Protein AF-G4Z3T8-F1 (afdb_monomer_lite)

Sequence (205 aa):
VVLLSTTLQFAHAHTWIDCLDTDRSKLYDQSASYIFGGAAGNGFCGGYGAGYPGRGDAGIGTEFTHKLLRNEFEAGAPVCEAVGDNTYTDWRKRLTVTAGQPAYFAYLPNGHIVKDKKGVGTQHGVYWTGKPGTALTSTHEIKDENLVDGHTLNYDDGNCGETVDYNGNPSHRAGDGKPCIGTFVVPAGTAPGIYKMVWFWTFWL

Foldseek 3Di:
DDDPPPPPPQDFAQKDWQAKALDPCQCFVVLCLFQVVAPSNQLSHLADDQLQPGNVDPCNRRPVDGDDDPVCLVVWHFQDDCRDPVSQDDRHDHRDDDAQRKMKTWMACVCCVAADVLLWPWWKFKFFPLDAPDGDTTSVRVDQVGGQASDIDRPDPVADDAQAGPVRHGPNHPHDSRTDMDMDGRHPPRDDHHIDIGMDIDRDD

Radius of gyration: 17.63 Å; chains: 1; bounding box: 48×44×39 Å

Organism: Phytophthora sojae (strain P6497) (NCBI:txid1094619)

Structure (mmCIF, N/CA/C/O backbone):
data_AF-G4Z3T8-F1
#
_entry.id   AF-G4Z3T8-F1
#
loop_
_atom_site.group_PDB
_atom_site.id
_atom_site.type_symbol
_atom_site.label_atom_id
_atom_site.label_alt_id
_atom_site.label_comp_id
_atom_site.label_asym_id
_atom_site.label_entity_id
_atom_site.label_seq_id
_atom_site.pdbx_PDB_ins_code
_atom_site.Cartn_x
_atom_site.Cartn_y
_atom_site.Cartn_z
_atom_site.occupancy
_atom_site.B_iso_or_equiv
_atom_site.auth_seq_id
_atom_site.auth_comp_id
_atom_site.auth_asym_id
_atom_site.auth_atom_id
_atom_site.pdbx_PDB_model_num
ATOM 1 N N . VAL A 1 1 ? 30.232 30.895 22.182 1.00 39.12 1 VAL A N 1
ATOM 2 C CA . VAL A 1 1 ? 28.966 30.139 22.049 1.00 39.12 1 VAL A CA 1
ATOM 3 C C . VAL A 1 1 ? 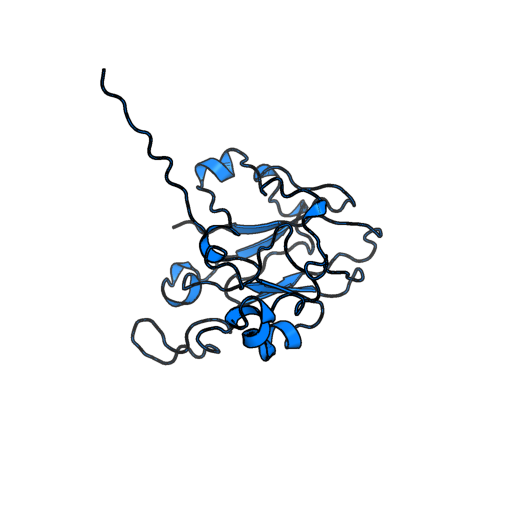29.039 29.376 20.740 1.00 39.12 1 VAL A C 1
ATOM 5 O O . VAL A 1 1 ? 29.013 30.005 19.693 1.00 39.12 1 VAL A O 1
ATOM 8 N N . VAL A 1 2 ? 29.268 28.063 20.791 1.00 36.50 2 VAL A N 1
ATOM 9 C CA . VAL A 1 2 ? 29.255 27.206 19.596 1.00 36.50 2 VAL A CA 1
ATOM 10 C C . VAL A 1 2 ? 27.813 26.745 19.418 1.00 36.50 2 VAL A C 1
ATOM 12 O O . VAL A 1 2 ? 27.313 25.986 20.243 1.00 36.50 2 VAL A O 1
ATOM 15 N N . LEU A 1 3 ? 27.123 27.253 18.396 1.00 38.31 3 LEU A N 1
ATOM 16 C CA . LEU A 1 3 ? 25.840 26.698 17.973 1.00 38.31 3 LEU A CA 1
ATOM 17 C C . LEU A 1 3 ? 26.123 25.378 17.250 1.00 38.31 3 LEU A C 1
ATOM 19 O O . LEU A 1 3 ? 26.579 25.382 16.108 1.00 38.31 3 LEU A O 1
ATOM 23 N N . LEU A 1 4 ? 25.860 24.249 17.913 1.00 40.47 4 LEU A N 1
ATOM 24 C CA . LEU A 1 4 ? 25.671 22.987 17.205 1.00 40.47 4 LEU A CA 1
ATOM 25 C C . LEU A 1 4 ? 24.396 23.125 16.364 1.00 40.47 4 LEU A C 1
ATOM 27 O O . LEU A 1 4 ? 23.292 23.108 16.903 1.00 40.47 4 LEU A O 1
ATOM 31 N N . SER A 1 5 ? 24.545 23.259 15.045 1.00 39.09 5 SER A N 1
ATOM 32 C CA . SER A 1 5 ? 23.461 22.912 14.126 1.00 39.09 5 SER A CA 1
ATOM 33 C C . SER A 1 5 ? 23.244 21.409 14.223 1.00 39.09 5 SER A C 1
ATOM 35 O O . SER A 1 5 ? 24.006 20.628 13.658 1.00 39.09 5 SER A O 1
ATOM 37 N N . THR A 1 6 ? 22.213 20.996 14.955 1.00 40.28 6 THR A N 1
ATOM 38 C CA . THR A 1 6 ? 21.595 19.687 14.763 1.00 40.28 6 THR A CA 1
ATOM 39 C C . THR A 1 6 ? 20.962 19.695 13.380 1.00 40.28 6 THR A C 1
ATOM 41 O O . THR A 1 6 ? 19.833 20.152 13.201 1.00 40.28 6 THR A O 1
ATOM 44 N N . THR A 1 7 ? 21.708 19.241 12.379 1.00 41.72 7 THR A N 1
ATOM 45 C CA . THR A 1 7 ? 21.117 18.805 11.121 1.00 41.72 7 THR A CA 1
ATOM 46 C C . THR A 1 7 ? 20.193 17.640 11.466 1.00 41.72 7 THR A C 1
ATOM 48 O O . THR A 1 7 ? 20.648 16.530 11.724 1.00 41.72 7 THR A O 1
ATOM 51 N N . LEU A 1 8 ? 18.886 17.912 11.554 1.00 42.62 8 LEU A N 1
ATOM 52 C CA . LEU A 1 8 ? 17.862 16.874 11.519 1.00 42.62 8 LEU A CA 1
ATOM 53 C C . LEU A 1 8 ? 18.109 16.102 10.224 1.00 42.62 8 LEU A C 1
ATOM 55 O O . LEU A 1 8 ? 17.869 16.613 9.130 1.00 42.62 8 LEU A O 1
ATOM 59 N N . GLN A 1 9 ? 18.701 14.916 10.337 1.00 41.75 9 GLN A N 1
ATOM 60 C CA . GLN A 1 9 ? 18.824 14.009 9.211 1.00 41.75 9 GLN A CA 1
ATOM 61 C C . GLN A 1 9 ? 17.412 13.543 8.880 1.00 41.75 9 GLN A C 1
ATOM 63 O O . GLN A 1 9 ? 16.890 12.629 9.511 1.00 41.75 9 GLN A O 1
ATOM 68 N N . PHE A 1 10 ? 16.780 14.202 7.912 1.00 44.72 10 PHE A N 1
ATOM 69 C CA . PHE A 1 10 ? 15.537 13.716 7.338 1.00 44.72 10 PHE A CA 1
ATOM 70 C C . PHE A 1 10 ? 15.832 12.372 6.674 1.00 44.72 10 PHE A C 1
ATOM 72 O O . PHE A 1 10 ? 16.569 12.272 5.690 1.00 44.72 10 PHE A O 1
ATOM 79 N N . ALA A 1 11 ? 15.320 11.311 7.282 1.00 48.62 11 ALA A N 1
ATOM 80 C CA . ALA A 1 11 ? 15.427 9.974 6.754 1.00 48.62 11 ALA A CA 1
ATOM 81 C C . ALA A 1 11 ? 14.381 9.829 5.638 1.00 48.62 11 ALA A C 1
ATOM 83 O O . ALA A 1 11 ? 13.198 9.653 5.908 1.00 48.62 11 ALA A O 1
ATOM 84 N N . HIS A 1 12 ? 14.805 9.919 4.377 1.00 52.06 12 HIS A N 1
ATOM 85 C CA . HIS A 1 12 ? 13.914 9.640 3.249 1.00 52.06 12 HIS A CA 1
ATOM 86 C C . HIS A 1 12 ? 13.763 8.128 3.056 1.00 52.06 12 HIS A C 1
ATOM 88 O O . HIS A 1 12 ? 14.755 7.403 2.899 1.00 52.06 12 HIS A O 1
ATOM 94 N N . ALA A 1 13 ? 12.521 7.646 3.082 1.00 59.34 13 ALA A N 1
ATOM 95 C CA . ALA A 1 13 ? 12.176 6.332 2.558 1.00 59.34 13 ALA A CA 1
ATOM 96 C C . ALA A 1 13 ? 11.832 6.456 1.071 1.00 59.34 13 ALA A C 1
ATOM 98 O O . ALA A 1 13 ? 11.345 7.492 0.635 1.00 59.34 13 ALA A O 1
ATOM 99 N N . HIS A 1 14 ? 12.102 5.393 0.312 1.00 59.88 14 HIS A N 1
ATOM 100 C CA . HIS A 1 14 ? 11.948 5.386 -1.143 1.00 59.88 14 HIS A CA 1
ATOM 101 C C . HIS A 1 14 ? 11.107 4.203 -1.641 1.00 59.88 14 HIS A C 1
ATOM 103 O O . HIS A 1 14 ? 11.287 3.741 -2.767 1.00 59.88 14 HIS A O 1
ATOM 109 N N . THR A 1 15 ? 10.183 3.712 -0.812 1.00 65.62 15 THR A N 1
ATOM 110 C CA . THR A 1 15 ? 9.212 2.696 -1.222 1.00 65.62 15 THR A CA 1
ATOM 111 C C . THR A 1 15 ? 7.844 2.961 -0.618 1.00 65.62 15 THR A C 1
ATOM 113 O O . THR A 1 15 ? 7.689 2.926 0.593 1.00 65.62 15 THR A O 1
ATOM 116 N N . TRP A 1 16 ? 6.837 3.116 -1.469 1.00 79.12 16 TRP A N 1
ATOM 117 C CA . TRP A 1 16 ? 5.453 3.369 -1.084 1.00 79.12 16 TRP A CA 1
ATOM 118 C C . TRP A 1 16 ? 4.496 2.450 -1.834 1.00 79.12 16 TRP A C 1
ATOM 120 O O . TRP A 1 16 ? 4.832 1.881 -2.874 1.00 79.12 16 TRP A O 1
ATOM 130 N N . ILE A 1 17 ? 3.269 2.364 -1.318 1.00 88.69 17 ILE A N 1
ATOM 131 C CA . ILE A 1 17 ? 2.138 1.794 -2.044 1.00 88.69 17 ILE A CA 1
ATOM 132 C C . ILE A 1 17 ? 1.684 2.797 -3.102 1.00 88.69 17 ILE A C 1
ATOM 134 O O . ILE A 1 17 ? 1.228 3.893 -2.778 1.00 88.69 17 ILE A O 1
ATOM 138 N N . ASP A 1 18 ? 1.778 2.405 -4.367 1.00 86.31 18 ASP A N 1
ATOM 139 C CA . ASP A 1 18 ? 1.283 3.199 -5.492 1.00 86.31 18 ASP A CA 1
ATOM 140 C C . ASP A 1 18 ? -0.209 3.000 -5.740 1.00 86.31 18 ASP A C 1
ATOM 142 O O . ASP A 1 18 ? -0.904 3.910 -6.186 1.00 86.31 18 ASP A O 1
ATOM 146 N N . CYS A 1 19 ? -0.698 1.786 -5.505 1.00 92.69 19 CYS A N 1
ATOM 147 C CA . CYS A 1 19 ? -1.989 1.365 -6.022 1.00 92.69 19 CYS A CA 1
ATOM 148 C C . CYS A 1 19 ? -2.559 0.245 -5.163 1.00 92.69 19 CYS A C 1
ATOM 150 O O . CYS A 1 19 ? -1.845 -0.718 -4.880 1.00 92.69 19 CYS A O 1
ATOM 152 N N . LEU A 1 20 ? -3.830 0.357 -4.775 1.00 96.75 20 LEU A N 1
ATOM 153 C CA . LEU A 1 20 ? -4.593 -0.729 -4.166 1.00 96.75 20 LEU A CA 1
ATOM 154 C C . LEU A 1 20 ? -5.745 -1.137 -5.085 1.00 96.75 20 LEU A C 1
ATOM 156 O O . LEU A 1 20 ? -6.406 -0.281 -5.678 1.00 96.75 20 LEU A O 1
ATOM 160 N N . ASP A 1 21 ? -6.014 -2.434 -5.185 1.00 97.50 21 ASP A N 1
ATOM 161 C CA . ASP A 1 21 ? -7.137 -2.957 -5.964 1.00 97.50 21 ASP A CA 1
ATOM 162 C C . ASP A 1 21 ? -7.564 -4.346 -5.468 1.00 97.50 21 ASP A C 1
ATOM 164 O O . ASP A 1 21 ? -6.860 -5.009 -4.711 1.00 97.50 21 ASP A O 1
ATOM 168 N N . THR A 1 22 ? -8.731 -4.796 -5.912 1.00 97.38 22 THR A N 1
ATOM 169 C CA . THR A 1 22 ? -9.188 -6.182 -5.740 1.00 97.38 22 THR A CA 1
ATOM 170 C C . THR A 1 22 ? -8.815 -7.073 -6.925 1.00 97.38 22 THR A C 1
ATOM 172 O O . THR A 1 22 ? -8.907 -8.294 -6.826 1.00 97.38 22 THR A O 1
ATOM 175 N N . ASP A 1 23 ? -8.357 -6.480 -8.031 1.00 97.19 23 ASP A N 1
ATOM 176 C CA . ASP A 1 23 ? -7.837 -7.191 -9.196 1.00 97.19 23 ASP A CA 1
ATOM 177 C C . ASP A 1 23 ? -6.299 -7.156 -9.225 1.00 97.19 23 ASP A C 1
ATOM 179 O O . ASP A 1 23 ? -5.671 -6.151 -9.573 1.00 97.19 23 ASP A O 1
ATOM 183 N N . ARG A 1 24 ? -5.682 -8.297 -8.894 1.00 96.00 24 ARG A N 1
ATOM 184 C CA . ARG A 1 24 ? -4.225 -8.477 -8.942 1.00 96.00 24 ARG A CA 1
ATOM 185 C C . ARG A 1 24 ? -3.653 -8.257 -10.345 1.00 96.00 24 ARG A C 1
ATOM 187 O O . ARG A 1 24 ? -2.574 -7.680 -10.475 1.00 96.00 24 ARG A O 1
ATOM 194 N N . SER A 1 25 ? -4.334 -8.750 -11.381 1.00 95.00 25 SER A N 1
ATOM 195 C CA . SER A 1 25 ? -3.845 -8.680 -12.765 1.00 95.00 25 SER A CA 1
ATOM 196 C C . SER A 1 25 ? -3.799 -7.235 -13.248 1.00 95.00 25 SER A C 1
ATOM 198 O O . SER A 1 25 ? -2.804 -6.794 -13.815 1.00 95.00 25 SER A O 1
ATOM 200 N N . LYS A 1 26 ? -4.811 -6.441 -12.890 1.00 95.38 26 LYS A N 1
ATOM 201 C CA . LYS A 1 26 ? -4.828 -5.003 -13.149 1.00 95.38 26 LYS A CA 1
ATOM 202 C C . LYS A 1 26 ? -3.635 -4.284 -12.516 1.00 95.38 26 LYS A C 1
ATOM 204 O O . LYS A 1 26 ? -3.006 -3.474 -13.189 1.00 95.38 26 LYS A O 1
ATOM 209 N N . LEU A 1 27 ? -3.297 -4.582 -11.258 1.00 94.50 27 LEU A N 1
ATOM 210 C CA . LEU A 1 27 ? -2.123 -3.976 -10.617 1.00 94.50 27 LEU A CA 1
ATOM 211 C C . LEU A 1 27 ? -0.819 -4.380 -11.311 1.00 94.50 27 LEU A C 1
ATOM 213 O O . LEU A 1 27 ? 0.031 -3.542 -11.596 1.00 94.50 27 LEU A O 1
ATOM 217 N N . TYR A 1 28 ? -0.652 -5.665 -11.599 1.00 93.25 28 TYR A N 1
ATOM 218 C CA . TYR A 1 28 ? 0.634 -6.188 -12.047 1.00 93.25 28 TYR A CA 1
ATOM 219 C C . TYR A 1 28 ? 0.879 -6.026 -13.559 1.00 93.25 28 TYR A C 1
ATOM 221 O O . TYR A 1 28 ? 1.940 -5.560 -13.997 1.00 93.25 28 TYR A O 1
ATOM 229 N N . ASP A 1 29 ? -0.101 -6.390 -14.381 1.00 93.44 29 ASP A N 1
ATOM 230 C CA . ASP A 1 29 ? 0.050 -6.431 -15.836 1.00 93.44 29 ASP A CA 1
ATOM 231 C C . ASP A 1 29 ? -0.020 -5.027 -16.439 1.00 93.44 29 ASP A C 1
ATOM 233 O O . ASP A 1 29 ? 0.725 -4.713 -17.368 1.00 93.44 29 ASP A O 1
ATOM 237 N N . GLN A 1 30 ? -0.836 -4.149 -15.847 1.00 94.50 30 GLN A N 1
ATOM 238 C CA . GLN A 1 30 ? -1.038 -2.768 -16.295 1.00 94.50 30 GLN A CA 1
ATOM 239 C C . GLN A 1 30 ? -0.269 -1.748 -15.440 1.00 94.50 30 GLN A C 1
ATOM 241 O O . GLN A 1 30 ? -0.596 -0.560 -15.434 1.00 94.50 30 GLN A O 1
ATOM 246 N N . SER A 1 31 ? 0.780 -2.198 -14.743 1.00 92.50 31 SER A N 1
ATOM 247 C CA . SER A 1 31 ? 1.565 -1.378 -13.816 1.00 92.50 31 SER A CA 1
ATOM 248 C C . SER A 1 31 ? 2.102 -0.084 -14.434 1.00 92.50 31 SER A C 1
ATOM 250 O O . SER A 1 31 ? 2.147 0.957 -13.781 1.00 92.50 31 SER A O 1
ATOM 252 N N . ALA A 1 32 ? 2.447 -0.114 -15.722 1.00 91.19 32 ALA A N 1
ATOM 253 C CA . ALA A 1 32 ? 2.964 1.051 -16.429 1.00 91.19 32 ALA A CA 1
ATOM 254 C C . ALA A 1 32 ? 1.975 2.228 -16.466 1.00 91.19 32 ALA A C 1
ATOM 256 O O . ALA A 1 32 ? 2.405 3.380 -16.395 1.00 91.19 32 ALA A O 1
ATOM 257 N N . SER A 1 33 ? 0.667 1.952 -16.513 1.00 92.00 33 SER A N 1
ATOM 258 C CA . SER A 1 33 ? -0.378 2.976 -16.616 1.00 92.00 33 SER A CA 1
ATOM 259 C C . SER A 1 33 ? -0.406 3.913 -15.412 1.00 92.00 33 SER A C 1
ATOM 261 O O . SER A 1 33 ? -0.614 5.111 -15.580 1.00 92.00 33 SER A O 1
ATOM 263 N N . TYR A 1 34 ? -0.174 3.392 -14.204 1.00 90.81 34 TYR A N 1
ATOM 264 C CA . TYR A 1 34 ? -0.222 4.197 -12.981 1.00 90.81 34 TYR A CA 1
ATOM 265 C C . TYR A 1 34 ? 1.159 4.529 -12.414 1.00 90.81 34 TYR A C 1
ATOM 267 O O . TYR A 1 34 ? 1.296 5.568 -11.780 1.00 90.81 34 TYR A O 1
ATOM 275 N N . ILE A 1 35 ? 2.190 3.713 -12.668 1.00 88.88 35 ILE A N 1
ATOM 276 C CA . ILE A 1 35 ? 3.559 3.990 -12.199 1.00 88.88 35 ILE A CA 1
ATOM 277 C C . ILE A 1 35 ? 4.242 5.044 -13.079 1.00 88.88 35 ILE A C 1
ATOM 279 O O . ILE A 1 35 ? 4.886 5.955 -12.559 1.00 88.88 35 ILE A O 1
ATOM 283 N N . PHE A 1 36 ? 4.096 4.930 -14.404 1.00 88.06 36 PHE A N 1
ATOM 284 C CA . PHE A 1 36 ? 4.801 5.770 -15.383 1.00 88.06 36 PHE A CA 1
ATOM 285 C C . PHE A 1 36 ? 3.879 6.722 -16.152 1.00 88.06 36 PHE A C 1
ATOM 287 O O . PHE A 1 36 ? 4.362 7.565 -16.902 1.00 88.06 36 PHE A O 1
ATOM 294 N N . GLY A 1 37 ? 2.561 6.635 -15.951 1.00 89.19 37 GLY A N 1
ATOM 295 C CA . GLY A 1 37 ? 1.583 7.519 -16.593 1.00 89.19 37 GLY A CA 1
ATOM 296 C C . GLY A 1 37 ? 1.557 8.954 -16.051 1.00 89.19 37 GLY A C 1
ATOM 297 O O . GLY A 1 37 ? 0.790 9.780 -16.548 1.00 89.19 37 GLY A O 1
ATOM 298 N N . GLY A 1 38 ? 2.355 9.273 -15.026 1.00 89.94 38 GLY A N 1
ATOM 299 C CA . GLY A 1 38 ? 2.338 10.582 -14.375 1.00 89.94 38 GLY A CA 1
ATOM 300 C C . GLY A 1 38 ? 0.944 10.923 -13.839 1.00 89.94 38 GLY A C 1
ATOM 301 O O . GLY A 1 38 ? 0.253 10.071 -13.281 1.00 89.94 38 GLY A O 1
ATOM 302 N N . ALA A 1 39 ? 0.489 12.158 -14.060 1.00 91.44 39 ALA A N 1
ATOM 303 C CA . ALA A 1 39 ? -0.853 12.587 -13.659 1.00 91.44 39 ALA A CA 1
ATOM 304 C C . ALA A 1 39 ? -1.985 11.840 -14.391 1.00 91.44 39 ALA A C 1
ATOM 306 O O . ALA A 1 39 ? -3.085 11.739 -13.854 1.00 91.44 39 ALA A O 1
ATOM 307 N N . ALA A 1 40 ? -1.737 11.289 -15.587 1.00 92.50 40 ALA A N 1
ATOM 308 C CA . ALA A 1 40 ? -2.745 10.524 -16.325 1.00 92.50 40 ALA A CA 1
ATOM 309 C C . ALA A 1 40 ? -3.049 9.161 -15.676 1.00 92.50 40 ALA A C 1
ATOM 311 O O . ALA A 1 40 ? -4.090 8.572 -15.954 1.00 92.50 40 ALA A O 1
ATOM 312 N N . GLY A 1 41 ? -2.171 8.677 -14.790 1.00 91.69 41 GLY A N 1
ATOM 313 C CA . GLY A 1 41 ? -2.402 7.472 -13.991 1.00 91.69 41 GLY A CA 1
ATOM 314 C C . GLY A 1 41 ? -3.363 7.678 -12.813 1.00 91.69 41 GLY A C 1
ATOM 315 O O . GLY A 1 41 ? -3.814 6.707 -12.205 1.00 91.69 41 GLY A O 1
ATOM 316 N N . ASN A 1 42 ? -3.698 8.927 -12.477 1.00 91.62 42 ASN A N 1
ATOM 317 C CA . ASN A 1 42 ? -4.58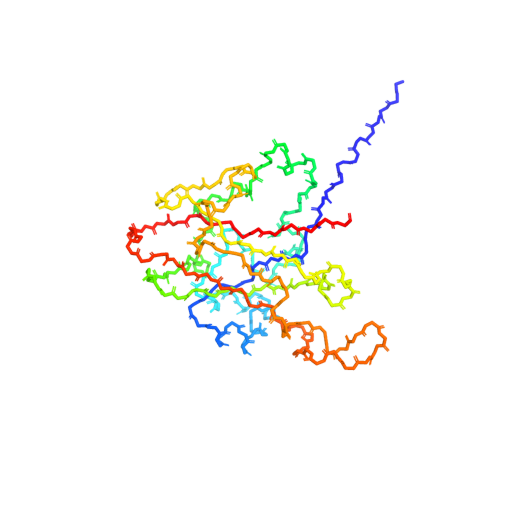4 9.237 -11.360 1.00 91.62 42 ASN A CA 1
ATOM 318 C C . ASN A 1 42 ? -5.991 8.670 -11.599 1.00 91.62 42 ASN A C 1
ATOM 320 O O . ASN A 1 42 ? -6.609 8.890 -12.638 1.00 91.62 42 ASN A O 1
ATOM 324 N N . GLY A 1 43 ? -6.522 7.956 -10.608 1.00 91.88 43 GLY A N 1
ATOM 325 C CA . GLY A 1 43 ? -7.834 7.308 -10.696 1.00 91.88 43 GLY A CA 1
ATOM 326 C C . GLY A 1 43 ? -7.814 5.914 -11.327 1.00 91.88 43 GLY A C 1
ATOM 327 O O . GLY A 1 43 ? -8.857 5.267 -11.362 1.00 91.88 43 GLY A O 1
ATOM 328 N N . PHE A 1 44 ? -6.649 5.412 -11.753 1.00 94.88 44 PHE A N 1
ATOM 329 C CA . PHE A 1 44 ? -6.509 4.051 -12.274 1.00 94.88 44 PHE A CA 1
ATOM 330 C C . PHE A 1 44 ? -6.853 2.973 -11.228 1.00 94.88 44 PHE A C 1
ATOM 332 O O . PHE A 1 44 ? -7.574 2.021 -11.524 1.00 94.88 44 PHE A O 1
ATOM 339 N N . CYS A 1 45 ? -6.356 3.121 -10.001 1.00 95.38 45 CYS A N 1
ATOM 340 C CA . CYS A 1 45 ? -6.486 2.153 -8.909 1.00 95.38 45 CYS A CA 1
ATOM 341 C C . CYS A 1 45 ? -7.875 2.150 -8.262 1.00 95.38 45 CYS A C 1
ATOM 343 O O . CYS A 1 45 ? -8.530 3.192 -8.172 1.00 95.38 45 CYS A O 1
ATOM 345 N N . GLY A 1 46 ? -8.289 0.993 -7.738 1.00 95.50 46 GLY A N 1
ATOM 346 C CA . GLY A 1 46 ? -9.486 0.860 -6.903 1.00 95.50 46 GLY A CA 1
ATOM 347 C C . GLY A 1 46 ? -9.397 1.614 -5.570 1.00 95.50 46 GLY A C 1
ATOM 348 O O . GLY A 1 46 ? -10.425 2.002 -5.015 1.00 95.50 46 GLY A O 1
ATOM 349 N N . GLY A 1 47 ? -8.186 1.871 -5.073 1.00 95.06 47 GLY A N 1
ATOM 350 C CA . GLY A 1 47 ? -7.944 2.724 -3.917 1.00 95.06 47 GLY A CA 1
ATOM 351 C C . GLY A 1 47 ? -6.500 3.200 -3.790 1.00 95.06 47 GLY A C 1
ATOM 352 O O . GLY A 1 47 ? -5.604 2.726 -4.490 1.00 95.06 47 GLY A O 1
ATOM 353 N N . TYR A 1 48 ? -6.293 4.144 -2.874 1.00 93.00 48 TYR A N 1
ATOM 354 C CA . TYR A 1 48 ? -5.006 4.791 -2.614 1.00 93.00 48 TYR A CA 1
ATOM 355 C C . TYR A 1 48 ? -4.761 4.959 -1.116 1.00 93.00 48 TYR A C 1
ATOM 357 O O . TYR A 1 48 ? -5.709 5.003 -0.328 1.00 93.00 48 TYR A O 1
ATOM 365 N N . GLY A 1 49 ? -3.491 5.105 -0.734 1.00 90.44 49 GLY A N 1
ATOM 366 C CA . GLY A 1 49 ? -3.129 5.541 0.611 1.00 90.44 49 GLY A CA 1
ATOM 367 C C . GLY A 1 49 ? -3.675 6.939 0.917 1.00 90.44 49 GLY A C 1
ATOM 368 O O . GLY A 1 49 ? -3.843 7.776 0.022 1.00 90.44 49 GLY A O 1
ATOM 369 N N . ALA A 1 50 ? -3.952 7.207 2.192 1.00 87.69 50 ALA A N 1
ATOM 370 C CA . ALA A 1 50 ? -4.377 8.532 2.624 1.00 87.69 50 ALA A CA 1
ATOM 371 C C . ALA A 1 50 ? -3.291 9.563 2.277 1.00 87.69 50 ALA A C 1
ATOM 373 O O . ALA A 1 50 ? -2.117 9.343 2.545 1.00 87.69 50 ALA A O 1
ATOM 374 N N . GLY A 1 51 ? -3.678 10.668 1.640 1.00 86.12 51 GLY A N 1
ATOM 375 C CA . GLY A 1 51 ? -2.739 11.711 1.211 1.00 86.12 51 GLY A CA 1
ATOM 376 C C . GLY A 1 51 ? -1.964 11.432 -0.085 1.00 86.12 51 GLY A C 1
ATOM 377 O O . GLY A 1 51 ? -1.253 12.327 -0.523 1.00 86.12 51 GLY A O 1
ATOM 378 N N . TYR A 1 52 ? -2.131 10.270 -0.736 1.00 88.88 52 TYR A N 1
ATOM 379 C CA . TYR A 1 52 ? -1.313 9.840 -1.888 1.00 88.88 52 TYR A CA 1
ATOM 380 C C . TYR A 1 52 ? -1.209 10.875 -3.023 1.00 88.88 52 TYR A C 1
ATOM 382 O O . TYR A 1 52 ? -2.164 11.015 -3.793 1.00 88.88 52 TYR A O 1
ATOM 390 N N . PRO A 1 53 ? -0.074 11.574 -3.202 1.00 86.56 53 PRO A N 1
ATOM 391 C CA . PRO A 1 53 ? 0.010 12.733 -4.096 1.00 86.56 53 PRO A CA 1
ATOM 392 C C . PRO A 1 53 ? -0.221 12.376 -5.574 1.00 86.56 53 PRO A C 1
ATOM 394 O O . PRO A 1 53 ? -0.701 13.211 -6.339 1.00 86.56 53 PRO A O 1
ATOM 397 N N . GLY A 1 54 ? -0.013 11.110 -5.949 1.00 88.12 54 GLY A N 1
ATOM 398 C CA . GLY A 1 54 ? -0.086 10.643 -7.331 1.00 88.12 54 GLY A CA 1
ATOM 399 C C . GLY A 1 54 ? 1.268 10.736 -8.023 1.00 88.12 54 GLY A C 1
ATOM 400 O O . GLY A 1 54 ? 2.098 11.575 -7.690 1.00 88.12 54 GLY A O 1
ATOM 401 N N . ARG A 1 55 ? 1.498 9.889 -9.030 1.00 86.50 55 ARG A N 1
ATOM 402 C CA . ARG A 1 55 ? 2.757 9.864 -9.803 1.00 86.50 55 ARG A CA 1
ATOM 403 C C . ARG A 1 55 ? 2.965 11.084 -10.705 1.00 86.50 55 ARG A C 1
ATOM 405 O O . ARG A 1 55 ? 3.995 11.188 -11.361 1.00 86.50 55 ARG A O 1
ATOM 412 N N . GLY A 1 56 ? 2.003 12.008 -10.747 1.00 85.75 56 GLY A N 1
ATOM 413 C CA . GLY A 1 56 ? 2.206 13.347 -11.302 1.00 85.75 56 GLY A CA 1
ATOM 414 C C . GLY A 1 56 ? 3.090 14.245 -10.428 1.00 85.75 56 GLY A C 1
ATOM 415 O O . GLY A 1 56 ? 3.583 15.253 -10.924 1.00 85.75 56 GLY A O 1
ATOM 416 N N . ASP A 1 57 ? 3.296 13.882 -9.161 1.00 86.81 57 ASP A N 1
ATOM 417 C CA . ASP A 1 57 ? 4.187 14.581 -8.243 1.00 86.81 57 ASP A CA 1
ATOM 418 C C . ASP A 1 57 ? 5.623 14.046 -8.369 1.00 86.81 57 ASP A C 1
ATOM 420 O O . ASP A 1 57 ? 5.866 12.845 -8.247 1.00 86.81 57 ASP A O 1
ATOM 424 N N . ALA A 1 58 ? 6.586 14.937 -8.619 1.00 81.19 58 ALA A N 1
ATOM 425 C CA . ALA A 1 58 ? 7.995 14.573 -8.759 1.00 81.19 58 ALA A CA 1
ATOM 426 C C . ALA A 1 58 ? 8.656 14.190 -7.420 1.00 81.19 58 ALA A C 1
ATOM 428 O O . ALA A 1 58 ? 9.635 13.441 -7.417 1.00 81.19 58 ALA A O 1
ATOM 429 N N . GLY A 1 59 ? 8.124 14.687 -6.300 1.00 78.25 59 GLY A N 1
ATOM 430 C CA . GLY A 1 59 ? 8.588 14.435 -4.935 1.00 78.25 59 GLY A CA 1
ATOM 431 C C . GLY A 1 59 ? 7.953 13.208 -4.283 1.00 78.25 59 GLY A C 1
ATOM 432 O O . GLY A 1 59 ? 8.382 12.810 -3.199 1.00 78.25 59 GLY A O 1
ATOM 433 N N . ILE A 1 60 ? 6.995 12.545 -4.949 1.00 79.50 60 ILE A N 1
ATOM 434 C CA . ILE A 1 60 ? 6.278 11.375 -4.409 1.00 79.50 60 ILE A CA 1
ATOM 435 C C . ILE A 1 60 ? 7.213 10.342 -3.778 1.00 79.50 60 ILE A C 1
ATOM 437 O O . ILE A 1 60 ? 6.897 9.776 -2.731 1.00 79.50 60 ILE A O 1
ATOM 441 N N . GLY A 1 61 ? 8.380 10.126 -4.392 1.00 71.00 61 GLY A N 1
ATOM 442 C CA . GLY A 1 61 ? 9.296 9.093 -3.948 1.00 71.00 61 GLY A CA 1
ATOM 443 C C . GLY A 1 61 ? 10.092 9.389 -2.695 1.00 71.00 61 GLY A C 1
ATOM 444 O O . GLY A 1 61 ? 10.698 8.481 -2.140 1.00 71.00 61 GLY A O 1
ATOM 445 N N . THR A 1 62 ? 10.073 10.635 -2.252 1.00 70.62 62 THR A N 1
ATOM 446 C CA . THR A 1 62 ? 10.713 11.092 -1.022 1.00 70.62 62 THR A CA 1
ATOM 447 C C . THR A 1 62 ? 9.695 11.508 0.034 1.00 70.62 62 THR A C 1
ATOM 449 O O . THR A 1 62 ? 10.030 11.523 1.216 1.00 70.62 62 THR A O 1
ATOM 452 N N . GLU A 1 63 ? 8.474 11.846 -0.381 1.00 73.81 63 GLU A N 1
ATOM 453 C CA . GLU A 1 63 ? 7.467 12.500 0.461 1.00 73.81 63 GLU A CA 1
ATOM 454 C C . GLU A 1 63 ? 6.373 11.549 0.952 1.00 73.81 63 GLU A C 1
ATOM 456 O O . GLU A 1 63 ? 5.783 11.792 1.999 1.00 73.81 63 GLU A O 1
ATOM 461 N N . PHE A 1 64 ? 6.104 10.449 0.238 1.00 79.81 64 PHE A N 1
ATOM 462 C CA . PHE A 1 64 ? 4.975 9.565 0.554 1.00 79.81 64 PHE A CA 1
ATOM 463 C C . PHE A 1 64 ? 5.364 8.291 1.324 1.00 79.81 64 PHE A C 1
ATOM 465 O O . PHE A 1 64 ? 4.637 7.297 1.357 1.00 79.81 64 PHE A O 1
ATOM 472 N N . THR A 1 65 ? 6.544 8.277 1.940 1.00 77.12 65 THR A N 1
ATOM 473 C CA . THR A 1 65 ? 6.966 7.201 2.843 1.00 77.12 65 THR A CA 1
ATOM 474 C C . THR A 1 65 ? 7.819 7.758 3.962 1.00 77.12 65 THR A C 1
ATOM 476 O O . THR A 1 65 ? 8.734 8.543 3.726 1.00 77.12 65 THR A O 1
ATOM 479 N N . HIS A 1 66 ? 7.578 7.276 5.178 1.00 79.75 66 HIS A N 1
ATOM 480 C CA . HIS A 1 66 ? 8.348 7.664 6.351 1.00 79.75 66 HIS A CA 1
ATOM 481 C C . HIS A 1 66 ? 9.334 6.562 6.723 1.00 79.75 66 HIS A C 1
ATOM 483 O O . HIS A 1 66 ? 8.955 5.408 6.926 1.00 79.75 66 HIS A O 1
ATOM 489 N N . LYS A 1 67 ? 10.615 6.922 6.819 1.00 83.94 67 LYS A N 1
ATOM 490 C CA . LYS A 1 67 ? 11.640 6.055 7.395 1.00 83.94 67 LYS A CA 1
ATOM 491 C C . LYS A 1 67 ? 11.737 6.340 8.887 1.00 83.94 67 LYS A C 1
ATOM 493 O O . LYS A 1 67 ? 11.855 7.495 9.278 1.00 83.94 67 LYS A O 1
ATOM 498 N N . LEU A 1 68 ? 11.763 5.281 9.687 1.00 86.06 68 LEU A N 1
ATOM 499 C CA . LEU A 1 68 ? 12.013 5.352 11.123 1.00 86.06 68 LEU A CA 1
ATOM 500 C C . LEU A 1 68 ? 13.353 4.693 11.438 1.00 86.06 68 LEU A C 1
ATOM 502 O O . LEU A 1 68 ? 13.679 3.622 10.913 1.00 86.06 68 LEU A O 1
ATOM 506 N N . LEU A 1 69 ? 14.139 5.331 12.296 1.00 88.06 69 LEU A N 1
ATOM 507 C CA . LEU A 1 69 ? 15.317 4.725 12.896 1.00 88.06 69 LEU A CA 1
ATOM 508 C C . LEU A 1 69 ? 14.898 3.738 13.990 1.00 88.06 69 LEU A C 1
ATOM 510 O O . LEU A 1 69 ? 13.819 3.829 14.576 1.00 88.06 69 LEU A O 1
ATOM 514 N N . ARG A 1 70 ? 15.782 2.786 14.300 1.00 89.06 70 ARG A N 1
ATOM 515 C CA . ARG A 1 70 ? 15.501 1.731 15.283 1.00 89.06 70 ARG A CA 1
ATOM 516 C C . ARG A 1 70 ? 15.104 2.283 16.650 1.00 89.06 70 ARG A C 1
ATOM 518 O O . ARG A 1 70 ? 14.126 1.832 17.232 1.00 89.06 70 ARG A O 1
ATOM 525 N N . ASN A 1 71 ? 15.842 3.273 17.138 1.00 92.44 71 ASN A N 1
ATOM 526 C CA . ASN A 1 71 ? 15.570 3.921 18.416 1.00 92.44 71 ASN A CA 1
ATOM 527 C C . ASN A 1 71 ? 14.223 4.663 18.423 1.00 92.44 71 ASN A C 1
ATOM 529 O O . ASN A 1 71 ? 13.576 4.717 19.461 1.00 92.44 71 ASN A O 1
ATOM 533 N N . GLU A 1 72 ? 13.787 5.216 17.289 1.00 92.81 72 GLU A N 1
ATOM 534 C CA . GLU A 1 72 ? 12.483 5.884 17.162 1.00 92.81 72 GLU A CA 1
ATOM 535 C C . GLU A 1 72 ? 11.344 4.862 17.180 1.00 92.81 72 GLU A C 1
ATOM 537 O O . GLU A 1 72 ? 10.351 5.043 17.886 1.00 92.81 72 GLU A O 1
ATOM 542 N N . PHE A 1 73 ? 11.519 3.751 16.457 1.00 92.31 73 PHE A N 1
ATOM 543 C CA . PHE A 1 73 ? 10.579 2.635 16.482 1.00 92.31 73 PHE A CA 1
ATOM 544 C C . PHE A 1 73 ? 10.421 2.073 17.901 1.00 92.31 73 PHE A C 1
ATOM 546 O O . PHE A 1 73 ? 9.298 1.944 18.390 1.00 92.31 73 PHE A O 1
ATOM 553 N N . GLU A 1 74 ? 11.534 1.796 18.586 1.00 93.50 74 GLU A N 1
ATOM 554 C CA . GLU A 1 74 ? 11.540 1.288 19.964 1.00 93.50 74 GLU A CA 1
ATOM 555 C C . GLU A 1 74 ? 10.948 2.308 20.960 1.00 93.50 74 GLU A C 1
ATOM 557 O O . GLU A 1 74 ? 10.291 1.918 21.928 1.00 93.50 74 GLU A O 1
ATOM 562 N N . ALA A 1 75 ? 11.097 3.612 20.701 1.00 96.12 75 ALA A N 1
ATOM 563 C CA . ALA A 1 75 ? 10.532 4.682 21.526 1.00 96.12 75 ALA A CA 1
ATOM 564 C C . ALA A 1 75 ? 9.022 4.920 21.326 1.00 96.12 75 ALA A C 1
ATOM 566 O O . ALA A 1 75 ? 8.430 5.664 22.107 1.00 96.12 75 ALA A O 1
ATOM 567 N N . GLY A 1 76 ? 8.387 4.291 20.332 1.00 95.25 76 GLY A N 1
ATOM 568 C CA . GLY A 1 76 ? 6.945 4.431 20.106 1.00 95.25 76 GLY A CA 1
ATOM 569 C C . GLY A 1 76 ? 6.569 5.581 19.173 1.00 95.25 76 GLY A C 1
ATOM 570 O O . GLY A 1 76 ? 5.550 6.235 19.406 1.00 95.25 76 GLY A O 1
ATOM 571 N N . ALA A 1 77 ? 7.378 5.850 18.144 1.00 94.31 77 ALA A N 1
ATOM 572 C CA . ALA A 1 77 ? 7.115 6.890 17.150 1.00 94.31 77 ALA A CA 1
ATOM 573 C C . ALA A 1 77 ? 5.703 6.800 16.523 1.00 94.31 77 ALA A C 1
ATOM 575 O O . ALA A 1 77 ? 5.130 5.710 16.432 1.00 94.31 77 ALA A O 1
ATOM 576 N N . PRO A 1 78 ? 5.134 7.925 16.049 1.00 92.50 78 PRO A N 1
ATOM 577 C CA . PRO A 1 78 ? 3.896 7.907 15.278 1.00 92.50 78 PRO A CA 1
ATOM 578 C C . PRO A 1 78 ? 3.994 7.026 14.025 1.00 92.50 78 PRO A C 1
ATOM 580 O O . PRO A 1 78 ? 4.979 7.099 13.293 1.00 92.50 78 PRO A O 1
ATOM 583 N N . VAL A 1 79 ? 2.967 6.212 13.753 1.00 89.31 79 VAL A N 1
ATOM 584 C CA . VAL A 1 79 ? 2.963 5.288 12.592 1.00 89.31 79 VAL A CA 1
ATOM 585 C C . VAL A 1 79 ? 2.615 5.957 11.264 1.00 89.31 79 VAL A C 1
ATOM 587 O O . VAL A 1 79 ? 2.975 5.448 10.206 1.00 89.31 79 VAL A O 1
ATOM 590 N N . CYS A 1 80 ? 1.889 7.072 11.297 1.00 81.62 80 CYS A N 1
ATOM 591 C CA . CYS A 1 80 ? 1.453 7.807 10.114 1.00 81.62 80 CYS A CA 1
ATOM 592 C C . CYS A 1 80 ? 1.458 9.304 10.406 1.00 81.62 80 CYS A C 1
ATOM 594 O O . CYS A 1 80 ? 1.150 9.727 11.523 1.00 81.62 80 CYS A O 1
ATOM 596 N N . GLU A 1 81 ? 1.723 10.109 9.381 1.00 78.38 81 GLU A N 1
ATOM 597 C CA . GLU A 1 81 ? 1.404 11.529 9.437 1.00 78.38 81 GLU A CA 1
ATOM 598 C C . GLU A 1 81 ? -0.109 11.747 9.546 1.00 78.38 81 GLU A C 1
ATOM 600 O O . GLU A 1 81 ? -0.926 10.956 9.063 1.00 78.38 81 GLU A O 1
ATOM 605 N N . ALA A 1 82 ? -0.495 12.850 10.187 1.00 76.38 82 ALA A N 1
ATOM 606 C CA . ALA A 1 82 ? -1.889 13.248 10.318 1.00 76.38 82 ALA A CA 1
ATOM 607 C C . ALA A 1 82 ? -2.417 13.807 8.986 1.00 76.38 82 ALA A C 1
ATOM 609 O O . ALA A 1 82 ? -2.591 15.011 8.806 1.00 76.38 82 ALA A O 1
ATOM 610 N N . VAL A 1 83 ? -2.692 12.910 8.045 1.00 73.69 83 VAL A N 1
ATOM 611 C CA . VAL A 1 83 ? -3.329 13.219 6.766 1.00 73.69 83 VAL A CA 1
ATOM 612 C C . VAL A 1 83 ? -4.849 13.163 6.969 1.00 73.69 83 VAL A C 1
ATOM 614 O O . VAL A 1 83 ? -5.442 12.096 7.099 1.00 73.69 83 VAL A O 1
ATOM 617 N N . GLY A 1 84 ? -5.492 14.328 7.107 1.00 65.12 84 GLY A N 1
ATOM 618 C CA . GLY A 1 84 ? -6.914 14.431 7.473 1.00 65.12 84 GLY A CA 1
ATOM 619 C C . GLY A 1 84 ? -7.879 13.660 6.553 1.00 65.12 84 GLY A C 1
ATOM 620 O O . GLY A 1 84 ? -7.549 13.278 5.430 1.00 65.12 84 GLY A O 1
ATOM 621 N N . ASP A 1 85 ? -9.125 13.465 6.996 1.00 64.06 85 ASP A N 1
ATOM 622 C CA . ASP A 1 85 ? -10.115 12.648 6.267 1.00 64.06 85 ASP A CA 1
ATOM 623 C C . ASP A 1 85 ? -10.491 13.201 4.874 1.00 64.06 85 ASP A C 1
ATOM 625 O O . ASP A 1 85 ? -10.951 12.444 4.017 1.00 64.06 85 ASP A O 1
ATOM 629 N N . ASN A 1 86 ? -10.226 14.491 4.625 1.00 60.62 86 ASN A N 1
ATOM 630 C CA . ASN A 1 86 ? -10.425 15.184 3.342 1.00 60.62 86 ASN A CA 1
ATOM 631 C C . ASN A 1 86 ? -9.348 14.865 2.295 1.00 60.62 86 ASN A C 1
ATOM 633 O O . ASN A 1 86 ? -9.330 15.450 1.215 1.00 60.62 86 ASN A O 1
ATOM 637 N N . THR A 1 87 ? -8.417 13.966 2.608 1.00 77.00 87 THR A N 1
ATOM 638 C CA . THR A 1 87 ? -7.357 13.584 1.672 1.00 77.00 87 THR A CA 1
ATOM 639 C C . THR A 1 87 ? -7.866 12.749 0.506 1.00 77.00 87 THR A C 1
ATOM 641 O O . THR A 1 87 ? -7.178 12.680 -0.508 1.00 77.00 87 THR A O 1
ATOM 644 N N . TYR A 1 88 ? -9.048 12.141 0.619 1.00 84.56 88 TYR A N 1
ATOM 645 C CA . TYR A 1 88 ? -9.695 11.409 -0.466 1.00 84.56 88 TYR A CA 1
ATOM 646 C C . TYR A 1 88 ? -10.543 12.367 -1.310 1.00 84.56 88 TYR A C 1
ATOM 648 O O . TYR A 1 88 ? -11.537 12.912 -0.833 1.00 84.56 88 TYR A O 1
ATOM 656 N N . THR A 1 89 ? -10.123 12.580 -2.555 1.00 77.88 89 THR A N 1
ATOM 657 C CA . THR A 1 89 ? -10.718 13.511 -3.527 1.00 77.88 89 THR A CA 1
ATOM 658 C C . THR A 1 89 ? -11.242 12.751 -4.751 1.00 77.88 89 THR A C 1
ATOM 660 O O . THR A 1 89 ? -11.181 11.523 -4.788 1.00 77.88 89 THR A O 1
ATOM 663 N N . ASP A 1 90 ? -11.743 13.466 -5.764 1.00 84.56 90 ASP A N 1
ATOM 664 C CA . ASP A 1 90 ? -12.368 12.953 -6.997 1.00 84.56 90 ASP A CA 1
ATOM 665 C C . ASP A 1 90 ? -11.812 11.611 -7.506 1.00 84.56 90 ASP A C 1
ATOM 667 O O . ASP A 1 90 ? -12.548 10.631 -7.669 1.00 84.56 90 ASP A O 1
ATOM 671 N N . TRP A 1 91 ? -10.499 11.552 -7.740 1.00 90.56 91 TRP A N 1
ATOM 672 C CA . TRP A 1 91 ? -9.823 10.355 -8.237 1.00 90.56 91 TRP A CA 1
ATOM 673 C C . TRP A 1 91 ? -9.207 9.509 -7.117 1.00 90.56 91 TRP A C 1
ATOM 675 O O . TRP A 1 91 ? -9.060 8.295 -7.279 1.00 90.56 91 TRP A O 1
ATOM 685 N N . ARG A 1 92 ? -8.860 10.125 -5.978 1.00 91.38 92 ARG A N 1
ATOM 686 C CA . ARG A 1 92 ? -8.219 9.452 -4.847 1.00 91.38 92 ARG A CA 1
ATOM 687 C C . ARG A 1 92 ? -9.278 8.865 -3.927 1.00 91.38 92 ARG A C 1
ATOM 689 O O . ARG A 1 92 ? -9.774 9.519 -3.015 1.00 91.38 92 ARG A O 1
ATOM 696 N N . LYS A 1 93 ? -9.603 7.599 -4.154 1.00 92.00 93 LYS A N 1
ATOM 697 C CA . LYS A 1 93 ? -10.653 6.882 -3.423 1.00 92.00 93 LYS A CA 1
ATOM 698 C C . LYS A 1 93 ? -10.073 5.927 -2.385 1.00 92.00 93 LYS A C 1
ATOM 700 O O . LYS A 1 93 ? -8.930 5.485 -2.487 1.00 92.00 93 LYS A O 1
ATOM 705 N N . ARG A 1 94 ? -10.894 5.588 -1.391 1.00 92.88 94 ARG A N 1
ATOM 706 C CA . ARG A 1 94 ? -10.637 4.453 -0.500 1.00 92.88 94 ARG A CA 1
ATOM 707 C C . ARG A 1 94 ? -10.925 3.165 -1.259 1.00 92.88 94 ARG A C 1
ATOM 709 O O . ARG A 1 94 ? -11.928 3.095 -1.970 1.00 92.88 94 ARG A O 1
ATOM 716 N N . LEU A 1 95 ? -10.096 2.146 -1.054 1.00 95.62 95 LEU A N 1
ATOM 717 C CA . LEU A 1 95 ? -10.430 0.813 -1.534 1.00 95.62 95 LEU A CA 1
ATOM 718 C C . LEU A 1 95 ? -11.695 0.333 -0.810 1.00 95.62 95 LEU A C 1
ATOM 720 O O . LEU A 1 95 ? -11.795 0.435 0.412 1.00 95.62 95 LEU A O 1
ATOM 724 N N . THR A 1 96 ? -12.656 -0.186 -1.566 1.00 95.62 96 THR A N 1
ATOM 725 C CA . THR A 1 96 ? -13.838 -0.856 -1.014 1.00 95.62 96 THR A CA 1
ATOM 726 C C . THR A 1 96 ? -13.663 -2.353 -1.202 1.00 95.62 96 THR A C 1
ATOM 728 O O . THR A 1 96 ? -13.434 -2.804 -2.321 1.00 95.62 96 THR A O 1
ATOM 731 N N . VAL A 1 97 ? -13.754 -3.116 -0.114 1.00 95.50 97 VAL A N 1
ATOM 732 C CA . VAL A 1 97 ? -13.561 -4.571 -0.124 1.00 95.50 97 VAL A CA 1
ATOM 733 C C . VAL A 1 97 ? -14.681 -5.265 0.631 1.00 95.50 97 VAL A C 1
ATOM 735 O O . VAL A 1 97 ? -15.229 -4.719 1.590 1.00 95.50 97 VAL A O 1
ATOM 738 N N . THR A 1 98 ? -14.995 -6.486 0.214 1.00 95.75 98 THR A N 1
ATOM 739 C CA . THR A 1 98 ? -15.854 -7.385 0.988 1.00 95.75 98 THR A CA 1
ATOM 740 C C . THR A 1 98 ? -14.981 -8.185 1.952 1.00 95.75 98 THR A C 1
ATOM 742 O O . THR A 1 98 ? -13.926 -8.681 1.564 1.00 95.75 98 THR A O 1
ATOM 745 N N . ALA A 1 99 ? -15.401 -8.329 3.212 1.00 95.94 99 ALA A N 1
ATOM 746 C CA . ALA A 1 99 ? -14.686 -9.170 4.172 1.00 95.94 99 ALA A CA 1
ATOM 747 C C . ALA A 1 99 ? -14.543 -10.614 3.646 1.00 95.94 99 ALA A C 1
ATOM 749 O O . ALA A 1 99 ? -15.492 -11.186 3.113 1.00 95.94 99 ALA A O 1
ATOM 750 N N . GLY A 1 100 ? -13.355 -11.196 3.794 1.00 94.81 100 GLY A N 1
ATOM 751 C CA . GLY A 1 100 ? -12.974 -12.502 3.251 1.00 94.81 100 GLY A CA 1
ATOM 752 C C . GLY A 1 100 ? -12.451 -12.468 1.811 1.00 94.81 100 GLY A C 1
ATOM 753 O O . GLY A 1 100 ? -11.890 -13.462 1.355 1.00 94.81 100 GLY A O 1
ATOM 754 N N . GLN A 1 101 ? -12.586 -11.347 1.096 1.00 95.06 101 GLN A N 1
ATOM 755 C CA . GLN A 1 101 ? -12.000 -11.169 -0.231 1.00 95.06 101 GLN A CA 1
ATOM 756 C C . GLN A 1 101 ? -10.552 -10.658 -0.116 1.00 95.06 101 GLN A C 1
ATOM 758 O O . GLN A 1 101 ? -10.282 -9.788 0.718 1.00 95.06 101 GLN A O 1
ATOM 763 N N . PRO A 1 102 ? -9.621 -11.141 -0.960 1.00 96.44 102 PRO A N 1
ATOM 764 C CA . PRO A 1 102 ? -8.286 -10.570 -1.032 1.00 96.44 102 PRO A CA 1
ATOM 765 C C . PRO A 1 102 ? -8.298 -9.158 -1.624 1.00 96.44 102 PRO A C 1
ATOM 767 O O . PRO A 1 102 ? -9.006 -8.860 -2.590 1.00 96.44 102 PRO A O 1
ATOM 770 N N . ALA A 1 103 ? -7.457 -8.313 -1.044 1.00 97.69 103 ALA A N 1
ATOM 771 C CA . ALA A 1 103 ? -7.057 -7.025 -1.572 1.00 97.69 103 ALA A CA 1
ATOM 772 C C . ALA A 1 103 ? -5.564 -7.062 -1.883 1.00 97.69 103 ALA A C 1
ATOM 774 O O . ALA A 1 103 ? -4.780 -7.659 -1.147 1.00 97.69 103 ALA A O 1
ATOM 775 N N . TYR A 1 104 ? -5.176 -6.390 -2.956 1.00 97.75 104 TYR A N 1
ATOM 776 C CA . TYR A 1 104 ? -3.810 -6.343 -3.443 1.00 97.75 104 TYR A CA 1
ATOM 777 C C . TYR A 1 104 ? -3.296 -4.916 -3.408 1.00 97.75 104 TYR A C 1
ATOM 779 O O . TYR A 1 104 ? -4.059 -3.955 -3.553 1.00 97.75 104 TYR A O 1
ATOM 787 N N . PHE A 1 105 ? -1.987 -4.779 -3.253 1.00 96.25 105 PHE A N 1
ATOM 788 C CA . PHE A 1 105 ? -1.325 -3.492 -3.355 1.00 96.25 105 PHE A CA 1
ATOM 789 C C . PHE A 1 105 ? 0.014 -3.624 -4.066 1.00 96.25 105 PHE A C 1
ATOM 791 O O . PHE A 1 105 ? 0.739 -4.601 -3.885 1.00 96.25 105 PHE A O 1
ATOM 798 N N . ALA A 1 106 ? 0.330 -2.628 -4.882 1.00 93.56 106 ALA A N 1
ATOM 799 C CA . ALA A 1 106 ? 1.580 -2.552 -5.615 1.00 93.56 106 ALA A CA 1
ATOM 800 C C . ALA A 1 106 ? 2.520 -1.544 -4.962 1.00 93.56 106 ALA A C 1
ATOM 802 O O . ALA A 1 106 ? 2.102 -0.430 -4.637 1.00 93.56 106 ALA A O 1
ATOM 803 N N . TYR A 1 107 ? 3.787 -1.918 -4.828 1.00 89.06 107 TYR A N 1
ATOM 804 C CA . TYR A 1 107 ? 4.846 -1.037 -4.349 1.00 89.06 107 TYR A CA 1
ATOM 805 C C . TYR A 1 107 ? 6.116 -1.219 -5.175 1.00 89.06 107 TYR A C 1
ATOM 807 O O . TYR A 1 107 ? 6.402 -2.305 -5.691 1.00 89.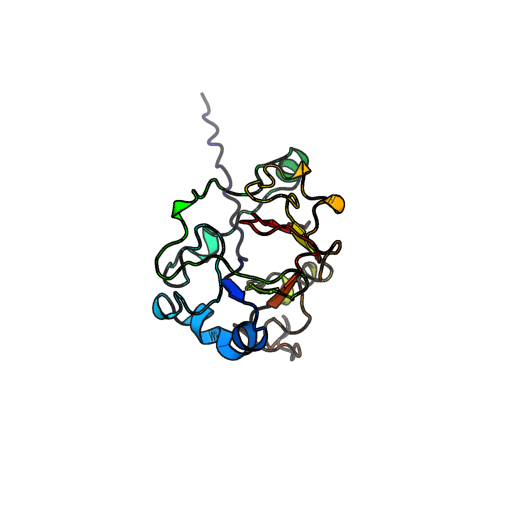06 107 TYR A O 1
ATOM 815 N N . LEU A 1 108 ? 6.885 -0.139 -5.317 1.00 82.44 108 LEU A N 1
ATOM 816 C CA . LEU A 1 108 ? 8.195 -0.195 -5.954 1.00 82.44 108 LEU A CA 1
ATOM 817 C C . LEU A 1 108 ? 9.293 -0.365 -4.902 1.00 82.44 108 LEU A C 1
ATOM 819 O O . LEU A 1 108 ? 9.489 0.535 -4.086 1.00 82.44 108 LEU A O 1
ATOM 823 N N . PRO A 1 109 ? 10.092 -1.441 -4.964 1.00 71.44 109 PRO A N 1
ATOM 824 C CA . PRO A 1 109 ? 11.159 -1.666 -3.994 1.00 71.44 109 PRO A CA 1
ATOM 825 C C . PRO A 1 109 ? 12.365 -0.732 -4.191 1.00 71.44 109 PRO A C 1
ATOM 827 O O . PRO A 1 109 ? 13.324 -0.844 -3.442 1.00 71.44 109 PRO A O 1
ATOM 830 N N . ASN A 1 110 ? 12.369 0.128 -5.221 1.00 62.81 110 ASN A N 1
ATOM 831 C CA . ASN A 1 110 ? 13.421 1.099 -5.569 1.00 62.81 110 ASN A CA 1
ATOM 832 C C . ASN A 1 110 ? 14.872 0.620 -5.324 1.00 62.81 110 ASN A C 1
ATOM 834 O O . ASN A 1 110 ? 15.697 1.327 -4.752 1.00 62.81 110 ASN A O 1
ATOM 838 N N . GLY A 1 111 ? 15.186 -0.614 -5.727 1.00 53.25 111 GLY A N 1
ATOM 839 C CA . GLY A 1 111 ? 16.525 -1.195 -5.584 1.00 53.25 111 GLY A CA 1
ATOM 840 C C . GLY A 1 111 ? 16.845 -1.840 -4.226 1.00 53.25 111 GLY A C 1
ATOM 841 O O . GLY A 1 111 ? 17.872 -2.512 -4.136 1.00 53.25 111 GLY A O 1
ATOM 842 N N . HIS A 1 112 ? 15.974 -1.743 -3.212 1.00 55.53 112 HIS A N 1
ATOM 843 C CA . HIS A 1 112 ? 16.170 -2.358 -1.886 1.00 55.53 112 HIS A CA 1
ATOM 844 C C . HIS A 1 112 ? 16.253 -3.892 -1.916 1.00 55.53 112 HIS A C 1
ATOM 846 O O . HIS A 1 112 ? 16.885 -4.487 -1.051 1.00 55.53 112 HIS A O 1
ATOM 852 N N . ILE A 1 113 ? 15.635 -4.534 -2.910 1.00 56.31 113 ILE A N 1
ATOM 853 C CA . ILE A 1 113 ? 15.585 -6.001 -3.023 1.00 56.31 113 ILE A CA 1
ATOM 854 C C . ILE A 1 113 ? 16.632 -6.539 -4.008 1.00 56.31 113 ILE A C 1
ATOM 856 O O . ILE A 1 113 ? 17.158 -7.633 -3.827 1.00 56.31 113 ILE A O 1
ATOM 860 N N . VAL A 1 114 ? 16.941 -5.776 -5.060 1.00 50.84 114 VAL A N 1
ATOM 861 C CA . VAL A 1 114 ? 17.647 -6.302 -6.241 1.00 50.84 114 VAL A CA 1
ATOM 862 C C . VAL A 1 114 ? 19.155 -6.063 -6.189 1.00 50.84 114 VAL A C 1
ATOM 864 O O . VAL A 1 114 ? 19.931 -6.895 -6.652 1.00 50.84 114 VAL A O 1
ATOM 867 N N . LYS A 1 115 ? 19.589 -4.940 -5.606 1.00 50.78 115 LYS A N 1
ATOM 868 C CA . LYS A 1 115 ? 21.012 -4.562 -5.552 1.00 50.78 115 LYS A CA 1
ATOM 869 C C . LYS A 1 115 ? 21.669 -4.936 -4.235 1.00 50.78 115 LYS A C 1
ATOM 871 O O . LYS A 1 115 ? 22.838 -5.309 -4.205 1.00 50.78 115 LYS A O 1
ATOM 876 N N . ASP A 1 116 ? 20.903 -4.877 -3.156 1.00 52.91 116 ASP A N 1
ATOM 877 C CA . ASP A 1 116 ? 21.382 -5.149 -1.814 1.00 52.91 116 ASP A CA 1
ATOM 878 C C . ASP A 1 116 ? 20.736 -6.464 -1.370 1.00 52.91 116 ASP A C 1
ATOM 880 O O . ASP A 1 116 ? 19.595 -6.479 -0.916 1.00 52.91 116 ASP A O 1
ATOM 884 N N . LYS A 1 117 ? 21.442 -7.602 -1.510 1.00 56.28 117 LYS A N 1
ATOM 885 C CA . LYS A 1 117 ? 20.973 -8.942 -1.064 1.00 56.28 117 LYS A CA 1
ATOM 886 C C . LYS A 1 117 ? 20.423 -8.957 0.375 1.00 56.28 117 LYS A C 1
ATOM 888 O O . LYS A 1 117 ? 19.784 -9.919 0.782 1.00 56.28 117 LYS A O 1
ATOM 893 N N . LYS A 1 118 ? 20.680 -7.892 1.133 1.00 55.38 118 LYS A N 1
ATOM 894 C CA . LYS A 1 118 ? 20.135 -7.572 2.449 1.00 55.38 118 LYS A CA 1
ATOM 895 C C . LYS A 1 118 ? 18.606 -7.474 2.490 1.00 55.38 118 LYS A C 1
ATOM 897 O O . LYS A 1 118 ? 18.045 -7.725 3.547 1.00 55.38 118 LYS A O 1
ATOM 902 N N . GLY A 1 119 ? 17.929 -7.142 1.384 1.00 61.78 119 GLY A N 1
ATOM 903 C CA . GLY A 1 119 ? 16.458 -7.115 1.306 1.00 61.78 119 GLY A CA 1
ATOM 904 C C . GLY A 1 119 ? 15.801 -8.492 1.451 1.00 61.78 119 GLY A C 1
ATOM 905 O O . GLY A 1 119 ? 14.662 -8.591 1.911 1.00 61.78 119 GLY A O 1
ATOM 906 N N . VAL A 1 120 ? 16.522 -9.563 1.105 1.00 69.56 120 VAL A N 1
ATOM 907 C CA . VAL A 1 120 ? 16.013 -10.940 1.126 1.00 69.56 120 VAL A CA 1
ATOM 908 C C . VAL A 1 120 ? 15.712 -11.379 2.561 1.00 69.56 120 VAL A C 1
ATOM 910 O O . VAL A 1 120 ? 16.559 -11.282 3.444 1.00 69.56 120 VAL A O 1
ATOM 913 N N . GLY A 1 121 ? 14.498 -11.884 2.788 1.00 76.38 121 GLY A N 1
ATOM 914 C CA . GLY A 1 121 ? 14.014 -12.302 4.109 1.00 76.38 121 GLY A CA 1
ATOM 915 C C . GLY A 1 121 ? 13.300 -11.201 4.897 1.00 76.38 121 GLY A C 1
ATOM 916 O O . GLY A 1 121 ? 12.657 -11.507 5.902 1.00 76.38 121 GLY A O 1
ATOM 917 N N . THR A 1 122 ? 13.336 -9.950 4.423 1.00 85.25 122 THR A N 1
ATOM 918 C CA . THR A 1 122 ? 12.526 -8.863 4.989 1.00 85.25 122 THR A CA 1
ATOM 919 C C . THR A 1 122 ? 11.049 -9.219 4.890 1.00 85.25 122 THR A C 1
ATOM 921 O O . THR A 1 122 ? 10.562 -9.575 3.816 1.00 85.25 122 THR A O 1
ATOM 924 N N . GLN A 1 123 ? 10.343 -9.102 6.011 1.00 89.50 123 GLN A N 1
ATOM 925 C CA . GLN A 1 123 ? 8.900 -9.281 6.079 1.00 89.50 123 GLN A CA 1
ATOM 926 C C . GLN A 1 123 ? 8.197 -7.925 6.154 1.00 89.50 123 GLN A C 1
ATOM 928 O O . GLN A 1 123 ? 8.701 -6.987 6.779 1.00 89.50 123 GLN A O 1
ATOM 933 N N . HIS A 1 124 ? 7.009 -7.844 5.567 1.00 92.50 124 HIS A N 1
ATOM 934 C CA . HIS A 1 124 ? 6.071 -6.750 5.780 1.00 92.50 124 HIS A CA 1
ATOM 935 C C . HIS A 1 124 ? 4.719 -7.268 6.258 1.00 92.50 124 HIS A C 1
ATOM 937 O O . HIS A 1 124 ? 4.342 -8.407 5.990 1.00 92.50 124 HIS A O 1
ATOM 943 N N . GLY A 1 125 ? 3.961 -6.401 6.919 1.00 95.50 125 GLY A N 1
ATOM 944 C CA . GLY A 1 125 ? 2.598 -6.675 7.360 1.00 95.50 125 GLY A CA 1
ATOM 945 C C . GLY A 1 125 ? 1.668 -5.502 7.077 1.00 95.50 125 GLY A C 1
ATOM 946 O O . GLY A 1 125 ? 2.112 -4.369 6.863 1.00 95.50 125 GLY A O 1
ATOM 947 N N . VAL A 1 126 ? 0.369 -5.789 7.070 1.00 97.50 126 VAL A N 1
ATOM 948 C CA . VAL A 1 126 ? -0.684 -4.773 7.096 1.00 97.50 126 VAL A CA 1
ATOM 949 C C . VAL A 1 126 ? -1.327 -4.832 8.473 1.00 97.50 126 VAL A C 1
ATOM 951 O O . VAL A 1 126 ? -1.804 -5.885 8.889 1.00 97.50 126 VAL A O 1
ATOM 954 N N . TYR A 1 127 ? -1.316 -3.708 9.181 1.00 98.06 127 TYR A N 1
ATOM 955 C CA . TYR A 1 127 ? -1.730 -3.612 10.574 1.00 98.06 127 TYR A CA 1
ATOM 956 C C . TYR A 1 127 ? -2.933 -2.690 10.734 1.00 98.06 127 TYR A C 1
ATOM 958 O O . TYR A 1 127 ? -3.069 -1.702 10.013 1.00 98.06 127 TYR A O 1
ATOM 966 N N . TRP A 1 128 ? -3.801 -2.982 11.695 1.00 97.62 128 TRP A N 1
ATOM 967 C CA . TRP A 1 128 ? -4.994 -2.192 12.000 1.00 97.62 128 TRP A CA 1
ATOM 968 C C . TRP A 1 128 ? -5.463 -2.414 13.442 1.00 97.62 128 TRP A C 1
ATOM 970 O O . TRP A 1 128 ? -4.926 -3.240 14.167 1.00 97.62 128 TRP A O 1
ATOM 980 N N . THR A 1 129 ? -6.515 -1.707 13.847 1.00 97.31 129 THR A N 1
ATOM 981 C CA . THR A 1 129 ? -7.149 -1.871 15.172 1.00 97.31 129 THR A CA 1
ATOM 982 C C . THR A 1 129 ? -8.289 -2.897 15.189 1.00 97.31 129 THR A C 1
ATOM 984 O O . THR A 1 129 ? -8.901 -3.123 16.233 1.00 97.31 129 THR A O 1
ATOM 987 N N . GLY A 1 130 ? -8.678 -3.435 14.025 1.00 96.38 130 GLY A N 1
ATOM 988 C CA . GLY A 1 130 ? -9.865 -4.287 13.874 1.00 96.38 130 GLY A CA 1
ATOM 989 C C . GLY A 1 130 ? -11.208 -3.590 14.151 1.00 96.38 130 GLY A C 1
ATOM 990 O O . GLY A 1 130 ? -12.258 -4.229 14.086 1.00 96.38 130 GLY A O 1
ATOM 991 N N . LYS A 1 131 ? -11.212 -2.278 14.422 1.00 96.62 131 LYS A N 1
ATOM 992 C CA . LYS A 1 131 ? -12.412 -1.490 14.735 1.00 96.62 131 LYS A CA 1
ATOM 993 C C . LYS A 1 131 ? -12.613 -0.364 13.710 1.00 96.62 131 LYS A C 1
ATOM 995 O O . LYS A 1 131 ? -11.642 0.270 13.293 1.00 96.62 131 LYS A O 1
ATOM 1000 N N . PRO A 1 132 ? -13.861 -0.100 13.285 1.00 95.50 132 PRO A N 1
ATOM 1001 C CA . PRO A 1 132 ? -14.135 0.961 12.327 1.00 95.50 132 PRO A CA 1
ATOM 1002 C C . PRO A 1 132 ? -13.903 2.339 12.965 1.00 95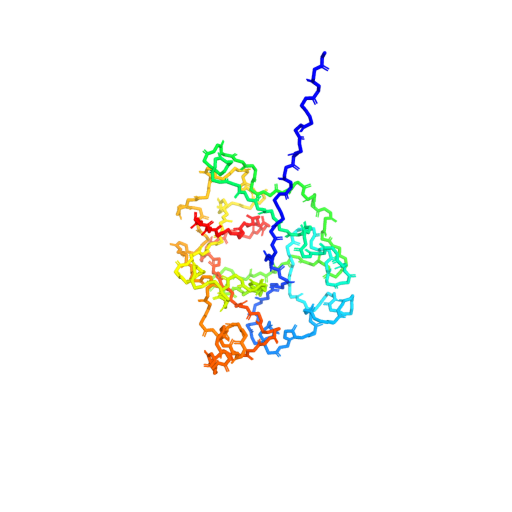.50 132 PRO A C 1
ATOM 1004 O O . PRO A 1 132 ? -14.253 2.576 14.119 1.00 95.50 132 PRO A O 1
ATOM 1007 N N . GLY A 1 133 ? -13.323 3.261 12.198 1.00 91.94 133 GLY A N 1
ATOM 1008 C CA . GLY A 1 133 ? -13.061 4.647 12.602 1.00 91.94 133 GLY A CA 1
ATOM 1009 C C . GLY A 1 133 ? -11.788 4.863 13.430 1.00 91.94 133 GLY A C 1
ATOM 1010 O O . GLY A 1 133 ? -11.353 6.007 13.577 1.00 91.94 133 GLY A O 1
ATOM 1011 N N . THR A 1 134 ? -11.148 3.799 13.916 1.00 93.50 134 THR A N 1
ATOM 1012 C CA . THR A 1 134 ? -9.935 3.868 14.744 1.00 93.50 134 THR A CA 1
ATOM 1013 C C . THR A 1 134 ? -8.664 3.595 13.941 1.00 93.50 134 THR A C 1
ATOM 1015 O O . THR A 1 134 ? -8.702 2.976 12.877 1.00 93.50 134 THR A O 1
ATOM 1018 N N . ALA A 1 135 ? -7.529 4.079 14.445 1.00 93.06 135 ALA A N 1
ATOM 1019 C CA . ALA A 1 135 ? -6.209 3.928 13.837 1.00 93.06 135 ALA A CA 1
ATOM 1020 C C . ALA A 1 135 ? -5.200 3.467 14.883 1.00 93.06 135 ALA A C 1
ATOM 1022 O O . ALA A 1 135 ? -5.357 3.794 16.058 1.00 93.06 135 ALA A O 1
ATOM 1023 N N . LEU A 1 136 ? -4.158 2.775 14.428 1.00 95.56 136 LEU A N 1
ATOM 1024 C CA . LEU A 1 136 ? -2.927 2.662 15.200 1.00 95.56 136 LEU A CA 1
ATOM 1025 C C . LEU A 1 136 ? -2.275 4.046 15.242 1.00 95.56 136 LEU A C 1
ATOM 1027 O O . LEU A 1 136 ? -2.339 4.797 14.266 1.00 95.56 136 LEU A O 1
ATOM 1031 N N . THR A 1 137 ? -1.678 4.390 16.372 1.00 94.62 137 THR A N 1
ATOM 1032 C CA . THR A 1 137 ? -1.094 5.713 16.622 1.00 94.62 137 THR A CA 1
ATOM 1033 C C . THR A 1 137 ? 0.406 5.652 16.855 1.00 94.62 137 THR A C 1
ATOM 1035 O O . THR A 1 137 ? 1.095 6.608 16.515 1.00 94.62 137 THR A O 1
ATOM 1038 N N . SER A 1 138 ? 0.918 4.533 17.367 1.00 95.94 138 SER A N 1
ATOM 1039 C CA . SER A 1 138 ? 2.318 4.357 17.747 1.00 95.94 138 SER A CA 1
ATOM 1040 C C . SER A 1 138 ? 2.906 3.053 17.210 1.00 95.94 138 SER A C 1
ATOM 1042 O O . SER A 1 138 ? 2.211 2.042 17.081 1.00 95.94 138 SER A O 1
ATOM 1044 N N . THR A 1 139 ? 4.212 3.048 16.937 1.00 96.19 139 THR A N 1
ATOM 1045 C CA . THR A 1 139 ? 4.963 1.843 16.558 1.00 96.19 139 THR A CA 1
ATOM 1046 C C . THR A 1 139 ? 4.897 0.736 17.608 1.00 96.19 139 THR A C 1
ATOM 1048 O O . THR A 1 139 ? 5.037 -0.434 17.263 1.00 96.19 139 THR A O 1
ATOM 1051 N N . HIS A 1 140 ? 4.600 1.058 18.872 1.00 97.56 140 HIS A N 1
ATOM 1052 C CA . HIS A 1 140 ? 4.333 0.060 19.919 1.00 97.56 140 HIS A CA 1
ATOM 1053 C C . HIS A 1 140 ? 3.110 -0.818 19.640 1.00 97.56 140 HIS A C 1
ATOM 1055 O O . HIS A 1 140 ? 2.934 -1.851 20.291 1.00 97.56 140 HIS A O 1
ATOM 1061 N N . GLU A 1 141 ? 2.256 -0.414 18.706 1.00 97.88 141 GLU A N 1
ATOM 1062 C CA . GLU A 1 141 ? 1.070 -1.157 18.292 1.00 97.88 141 GLU A CA 1
ATOM 1063 C C . GLU A 1 141 ? 1.330 -2.021 17.045 1.00 97.88 141 GLU A C 1
ATOM 1065 O O . GLU A 1 141 ? 0.459 -2.783 16.634 1.00 97.88 141 GLU A O 1
ATOM 1070 N N . ILE A 1 142 ? 2.528 -1.965 16.455 1.00 96.94 142 ILE A N 1
ATOM 1071 C CA . ILE A 1 142 ? 2.930 -2.852 15.358 1.00 96.94 142 ILE A CA 1
ATOM 1072 C C . ILE A 1 142 ? 3.309 -4.217 15.947 1.00 96.94 142 ILE A C 1
ATOM 1074 O O . ILE A 1 142 ? 4.459 -4.478 16.299 1.00 96.94 142 ILE A O 1
ATOM 1078 N N . LYS A 1 143 ? 2.293 -5.063 16.123 1.00 96.56 143 LYS A N 1
ATOM 1079 C CA . LYS A 1 143 ? 2.351 -6.376 16.783 1.00 96.56 143 LYS A CA 1
ATOM 1080 C C . LYS A 1 143 ? 1.473 -7.381 16.047 1.00 96.56 143 LYS A C 1
ATOM 1082 O O . LYS A 1 143 ? 0.539 -6.984 15.352 1.00 96.56 143 LYS A O 1
ATOM 1087 N N . ASP A 1 144 ? 1.725 -8.667 16.272 1.00 97.00 144 ASP A N 1
ATOM 1088 C CA . ASP A 1 144 ? 1.000 -9.766 15.618 1.00 97.00 144 ASP A CA 1
ATOM 1089 C C . ASP A 1 144 ? -0.517 -9.705 15.846 1.00 97.00 144 ASP A C 1
ATOM 1091 O O . ASP A 1 144 ? -1.292 -9.950 14.928 1.00 97.00 144 ASP A O 1
ATOM 1095 N N . GLU A 1 145 ? -0.956 -9.295 17.040 1.00 97.25 145 GLU A N 1
ATOM 1096 C CA . GLU A 1 145 ? -2.377 -9.112 17.383 1.00 97.25 145 GLU A CA 1
ATOM 1097 C C . GLU A 1 145 ? -3.098 -8.055 16.529 1.00 97.25 145 GLU A C 1
ATOM 1099 O O . GLU A 1 145 ? -4.322 -8.084 16.418 1.00 97.25 145 GLU A O 1
ATOM 1104 N N . ASN A 1 146 ? -2.341 -7.143 15.914 1.00 98.31 146 ASN A N 1
ATOM 1105 C CA . ASN A 1 146 ? -2.855 -6.078 15.060 1.00 98.31 146 ASN A CA 1
ATOM 1106 C C . ASN A 1 146 ? -2.650 -6.365 13.567 1.00 98.31 146 ASN A C 1
ATOM 1108 O O . ASN A 1 146 ? -3.004 -5.513 12.752 1.00 98.31 146 ASN A O 1
ATOM 1112 N N . LEU A 1 147 ? -2.108 -7.526 13.177 1.00 98.12 147 LEU A N 1
ATOM 1113 C CA . LEU A 1 147 ? -2.050 -7.935 11.770 1.00 98.12 147 LEU A CA 1
ATOM 1114 C C . LEU A 1 147 ? -3.464 -8.176 11.231 1.00 98.12 147 LEU A C 1
ATOM 1116 O O . LEU A 1 147 ? -4.272 -8.858 11.860 1.00 98.12 147 LEU A O 1
ATOM 1120 N N . VAL A 1 148 ? -3.759 -7.638 10.045 1.00 97.69 148 VAL A N 1
ATOM 1121 C CA . VAL A 1 148 ? -5.085 -7.756 9.415 1.00 97.69 148 VAL A CA 1
ATOM 1122 C C . VAL A 1 148 ? -5.462 -9.217 9.179 1.00 97.69 148 VAL A C 1
ATOM 1124 O O . VAL A 1 148 ? -6.567 -9.624 9.522 1.00 97.69 148 VAL A O 1
ATOM 1127 N N . ASP A 1 149 ? -4.543 -10.006 8.636 1.00 94.44 149 ASP A N 1
ATOM 1128 C CA . ASP A 1 149 ? -4.719 -11.417 8.279 1.00 94.44 149 ASP A CA 1
ATOM 1129 C C . ASP A 1 149 ? -3.849 -12.360 9.129 1.00 94.44 149 ASP A C 1
ATOM 1131 O O . ASP A 1 149 ? -3.681 -13.537 8.799 1.00 94.44 149 ASP A O 1
ATOM 1135 N N . GLY A 1 150 ? -3.307 -11.850 10.240 1.00 96.38 150 GLY A N 1
ATOM 1136 C CA . GLY A 1 150 ? -2.562 -12.628 11.231 1.00 96.38 150 GLY A CA 1
ATOM 1137 C C . GLY A 1 150 ? -1.179 -13.110 10.789 1.00 96.38 150 GLY A C 1
ATOM 1138 O O . GLY A 1 150 ? -0.594 -13.938 11.486 1.00 96.38 150 GLY A O 1
ATOM 1139 N N . HIS A 1 151 ? -0.648 -12.644 9.655 1.00 95.69 151 HIS A N 1
ATOM 1140 C CA . HIS A 1 151 ? 0.679 -13.043 9.186 1.00 95.69 151 HIS A CA 1
ATOM 1141 C C . HIS A 1 151 ? 1.413 -11.909 8.464 1.00 95.69 151 HIS A C 1
ATOM 1143 O O . HIS A 1 151 ? 0.851 -10.867 8.139 1.00 95.69 151 HIS A O 1
ATOM 1149 N N . THR A 1 152 ? 2.709 -12.112 8.249 1.00 95.75 152 THR A N 1
ATOM 1150 C CA . THR A 1 152 ? 3.538 -11.242 7.416 1.00 95.75 152 THR A CA 1
ATOM 1151 C C . THR A 1 152 ? 3.889 -11.942 6.107 1.00 95.75 152 THR A C 1
ATOM 1153 O O . THR A 1 152 ? 3.749 -13.161 5.975 1.00 95.75 152 THR A O 1
ATOM 1156 N N . LEU A 1 153 ? 4.305 -11.153 5.120 1.00 92.31 153 LEU A N 1
ATOM 1157 C CA . LEU A 1 153 ? 4.695 -11.620 3.797 1.00 92.31 153 LEU A CA 1
ATOM 1158 C C . LEU A 1 153 ? 6.109 -11.158 3.469 1.00 92.31 153 LEU A C 1
ATOM 1160 O O . LEU A 1 153 ? 6.561 -10.108 3.934 1.00 92.31 153 LEU A O 1
ATOM 1164 N N . ASN A 1 154 ? 6.783 -11.917 2.605 1.00 88.94 154 ASN A N 1
ATOM 1165 C CA . ASN A 1 154 ? 8.061 -11.494 2.054 1.00 88.94 154 ASN A CA 1
ATOM 1166 C C . ASN A 1 154 ? 7.890 -10.163 1.314 1.00 88.94 154 ASN A C 1
ATOM 1168 O O . ASN A 1 154 ? 7.041 -10.027 0.437 1.00 88.94 154 ASN A O 1
ATOM 1172 N N . TYR A 1 155 ? 8.761 -9.213 1.634 1.00 86.62 155 TYR A N 1
ATOM 1173 C CA . TYR A 1 155 ? 8.898 -7.953 0.906 1.00 86.62 155 TYR A CA 1
ATOM 1174 C C . TYR A 1 155 ? 9.391 -8.153 -0.527 1.00 86.62 155 TYR A C 1
ATOM 1176 O O . TYR A 1 155 ? 9.089 -7.369 -1.418 1.00 86.62 155 TYR A O 1
ATOM 1184 N N . ASP A 1 156 ? 10.127 -9.232 -0.765 1.00 85.06 156 ASP A N 1
ATOM 1185 C CA . ASP A 1 156 ? 10.391 -9.735 -2.104 1.00 85.06 156 ASP A CA 1
ATOM 1186 C C . ASP A 1 156 ? 9.339 -10.778 -2.486 1.00 85.06 156 ASP A C 1
ATOM 1188 O O . ASP A 1 156 ? 9.340 -11.886 -1.949 1.00 85.06 156 ASP A O 1
ATOM 1192 N N . ASP A 1 157 ? 8.464 -10.442 -3.437 1.00 85.81 157 ASP A N 1
ATOM 1193 C CA . ASP A 1 157 ? 7.446 -11.368 -3.950 1.00 85.81 157 ASP A CA 1
ATOM 1194 C C . ASP A 1 157 ? 8.019 -12.447 -4.893 1.00 85.81 157 ASP A C 1
ATOM 1196 O O . ASP A 1 157 ? 7.284 -13.306 -5.387 1.00 85.81 157 ASP A O 1
ATOM 1200 N N . GLY A 1 158 ? 9.333 -12.416 -5.143 1.00 83.81 158 GLY A N 1
ATOM 1201 C CA . GLY A 1 158 ? 10.054 -13.364 -5.988 1.00 83.81 158 GLY A CA 1
ATOM 1202 C C . GLY A 1 158 ? 9.987 -13.051 -7.483 1.00 83.81 158 GLY A C 1
ATOM 1203 O O . GLY A 1 158 ? 10.653 -13.724 -8.270 1.00 83.81 158 GLY A O 1
ATOM 1204 N N . ASN A 1 159 ? 9.228 -12.034 -7.889 1.00 85.56 159 ASN A N 1
ATOM 1205 C CA . ASN A 1 159 ? 8.950 -11.737 -9.291 1.00 85.56 159 ASN A CA 1
ATOM 1206 C C . ASN A 1 159 ? 9.290 -10.288 -9.669 1.00 85.56 159 ASN A C 1
ATOM 1208 O O . ASN A 1 159 ? 9.817 -10.039 -10.757 1.00 85.56 159 ASN A O 1
ATOM 1212 N N . CYS A 1 160 ? 9.041 -9.331 -8.775 1.00 83.50 160 CYS A N 1
ATOM 1213 C CA . CYS A 1 160 ? 9.511 -7.962 -8.931 1.00 83.50 160 CYS A CA 1
ATOM 1214 C C . CYS A 1 160 ? 11.046 -7.883 -8.897 1.00 83.50 160 CYS A C 1
ATOM 1216 O O . CYS A 1 160 ? 11.730 -8.750 -8.343 1.00 83.50 160 CYS A O 1
ATOM 1218 N N . GLY A 1 161 ? 11.587 -6.829 -9.508 1.00 76.25 161 GLY A N 1
ATOM 1219 C CA . GLY A 1 161 ? 13.020 -6.541 -9.529 1.00 76.25 161 GLY A CA 1
ATOM 1220 C C . GLY A 1 161 ? 13.621 -6.432 -10.930 1.00 76.25 161 GLY A C 1
ATOM 1221 O O . GLY A 1 161 ? 12.977 -6.742 -11.930 1.00 76.25 161 GLY A O 1
ATOM 1222 N N . GLU A 1 162 ? 14.867 -5.963 -10.986 1.00 76.69 162 GLU A N 1
ATOM 1223 C CA . GLU A 1 162 ? 15.609 -5.699 -12.226 1.00 76.69 162 GLU A CA 1
ATOM 1224 C C . GLU A 1 162 ? 15.863 -6.993 -12.998 1.00 76.69 162 GLU A C 1
ATOM 1226 O O . GLU A 1 162 ? 16.061 -8.039 -12.387 1.00 76.69 162 GLU A O 1
ATOM 1231 N N . THR A 1 163 ? 15.879 -6.933 -14.334 1.00 79.88 163 THR A N 1
ATOM 1232 C CA . THR A 1 163 ? 16.085 -8.117 -15.207 1.00 79.88 163 THR A CA 1
ATOM 1233 C C . THR A 1 163 ? 17.484 -8.728 -15.096 1.00 79.88 163 THR A C 1
ATOM 1235 O O . THR A 1 163 ? 17.693 -9.874 -15.505 1.00 79.88 163 THR A O 1
ATOM 1238 N N . VAL A 1 164 ? 18.433 -7.979 -14.532 1.00 79.00 164 VAL A N 1
ATOM 1239 C CA . VAL A 1 164 ? 19.825 -8.387 -14.342 1.00 79.00 164 VAL A CA 1
ATOM 1240 C C . VAL A 1 164 ? 20.269 -8.188 -12.894 1.00 79.00 164 VAL A C 1
ATOM 1242 O O . VAL A 1 164 ? 19.764 -7.313 -12.194 1.00 79.00 164 VAL A O 1
ATOM 1245 N N . ASP A 1 165 ? 21.193 -9.027 -12.429 1.00 75.94 165 ASP A N 1
ATOM 1246 C CA . ASP A 1 165 ? 21.835 -8.890 -11.122 1.00 75.94 165 ASP A CA 1
ATOM 1247 C C . ASP A 1 165 ? 22.966 -7.841 -11.146 1.00 75.94 165 ASP A C 1
ATOM 1249 O O . ASP A 1 165 ? 23.307 -7.274 -12.186 1.00 75.94 165 ASP A O 1
ATOM 1253 N N . TYR A 1 166 ? 23.595 -7.598 -9.990 1.00 72.50 166 TYR A N 1
ATOM 1254 C CA . TYR A 1 166 ? 24.722 -6.661 -9.865 1.00 72.50 166 TYR A CA 1
ATOM 1255 C C . TYR A 1 166 ? 25.913 -6.983 -10.796 1.00 72.50 166 TYR A C 1
ATOM 1257 O O . TYR A 1 166 ? 26.692 -6.094 -11.129 1.00 72.50 166 TYR A O 1
ATOM 1265 N N . ASN A 1 167 ? 26.059 -8.238 -11.228 1.00 80.94 167 ASN A N 1
ATOM 1266 C CA . ASN A 1 167 ? 27.123 -8.684 -12.127 1.00 80.94 167 ASN A CA 1
ATOM 1267 C C . ASN A 1 167 ? 26.685 -8.694 -13.605 1.00 80.94 167 ASN A C 1
ATOM 1269 O O . ASN A 1 167 ? 27.465 -9.107 -14.462 1.00 80.94 167 ASN A O 1
ATOM 1273 N N . GLY A 1 168 ? 25.455 -8.269 -13.912 1.00 81.75 168 GLY A N 1
ATOM 1274 C CA . GLY A 1 168 ? 24.889 -8.269 -15.261 1.00 81.75 168 GLY A CA 1
ATOM 1275 C C . GLY A 1 168 ? 24.333 -9.620 -15.728 1.00 81.75 168 GLY A C 1
ATOM 1276 O O . GLY A 1 168 ? 23.989 -9.751 -16.903 1.00 81.75 168 GLY A O 1
ATOM 1277 N N . ASN A 1 169 ? 24.228 -10.626 -14.854 1.00 84.06 169 ASN A N 1
ATOM 1278 C CA . ASN A 1 169 ? 23.612 -11.910 -15.205 1.00 84.06 169 ASN A CA 1
ATOM 1279 C C . ASN A 1 169 ? 22.081 -11.805 -15.156 1.00 84.06 169 ASN A C 1
ATOM 1281 O O . ASN A 1 169 ? 21.570 -11.044 -14.336 1.00 84.06 169 ASN A O 1
ATOM 1285 N N . PRO A 1 170 ? 21.325 -12.597 -15.942 1.00 84.62 170 PRO A N 1
ATOM 1286 C CA . PRO A 1 170 ? 19.871 -12.663 -15.813 1.00 84.62 170 PRO A CA 1
ATOM 1287 C C . PRO A 1 170 ? 19.444 -12.967 -14.372 1.00 84.62 170 PRO A C 1
ATOM 1289 O O . PRO A 1 170 ? 19.850 -13.972 -13.791 1.00 84.62 170 PRO A O 1
ATOM 1292 N N . SER A 1 171 ? 18.601 -12.109 -13.803 1.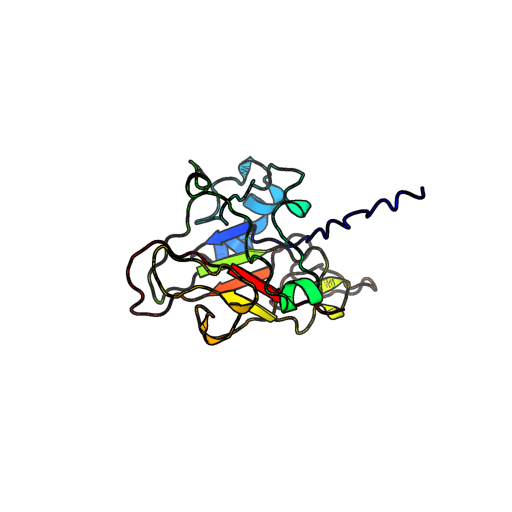00 79.50 171 SER A N 1
ATOM 1293 C CA . SER A 1 171 ? 18.068 -12.278 -12.444 1.00 79.50 171 SER A CA 1
ATOM 1294 C C . SER A 1 171 ? 16.835 -13.190 -12.394 1.00 79.50 171 SER A C 1
ATOM 1296 O O . SER A 1 171 ? 16.376 -13.552 -11.311 1.00 79.50 171 SER A O 1
ATOM 1298 N N . HIS A 1 172 ? 16.274 -13.511 -13.569 1.00 82.75 172 HIS A N 1
ATOM 1299 C CA . HIS A 1 172 ? 14.979 -14.174 -13.760 1.00 82.75 172 HIS A CA 1
ATOM 1300 C C . HIS A 1 172 ? 13.779 -13.407 -13.178 1.00 82.75 172 HIS A C 1
ATOM 1302 O O . HIS A 1 172 ? 12.720 -13.994 -12.961 1.00 82.75 172 HIS A O 1
ATOM 1308 N N . ARG A 1 173 ? 13.927 -12.096 -12.947 1.00 85.62 173 ARG A N 1
ATOM 1309 C CA . ARG A 1 173 ? 12.837 -11.206 -12.526 1.00 85.62 173 ARG A CA 1
ATOM 1310 C C . ARG A 1 173 ? 12.124 -10.576 -13.718 1.00 85.62 173 ARG A C 1
ATOM 1312 O O . ARG A 1 173 ? 12.637 -10.554 -14.837 1.00 85.62 173 ARG A O 1
ATOM 1319 N N . ALA A 1 174 ? 10.939 -10.037 -13.454 1.00 85.19 174 ALA A N 1
ATOM 1320 C CA . ALA A 1 174 ? 10.057 -9.469 -14.467 1.00 85.19 174 ALA A CA 1
ATOM 1321 C C . ALA A 1 174 ? 10.555 -8.154 -15.089 1.00 85.19 174 ALA A C 1
ATOM 1323 O O . ALA A 1 174 ? 10.054 -7.752 -16.140 1.00 85.19 174 ALA A O 1
ATOM 1324 N N . GLY A 1 175 ? 11.538 -7.500 -14.469 1.00 78.38 175 GLY A N 1
ATOM 1325 C CA . GLY A 1 175 ? 12.245 -6.365 -15.036 1.00 78.38 175 GLY A CA 1
ATOM 1326 C C . GLY A 1 175 ? 11.902 -5.007 -14.453 1.00 78.38 175 GLY A C 1
ATOM 1327 O O . GLY A 1 175 ? 10.995 -4.845 -13.633 1.00 78.38 175 GLY A O 1
ATOM 1328 N N . ASP A 1 176 ? 12.677 -4.017 -14.894 1.00 73.62 176 ASP A N 1
ATOM 1329 C CA . ASP A 1 176 ? 12.618 -2.653 -14.385 1.00 73.62 176 ASP A CA 1
ATOM 1330 C C . ASP A 1 176 ? 11.207 -2.081 -14.538 1.00 73.62 176 ASP A C 1
ATOM 1332 O O . ASP A 1 176 ? 10.582 -2.152 -15.596 1.00 73.62 176 ASP A O 1
ATOM 1336 N N . GLY A 1 177 ? 10.685 -1.522 -13.447 1.00 75.00 177 GLY A N 1
ATOM 1337 C CA . GLY A 1 177 ? 9.347 -0.937 -13.428 1.00 75.00 177 GLY A CA 1
ATOM 1338 C C . GLY A 1 177 ? 8.195 -1.915 -13.210 1.00 75.00 177 GLY A C 1
ATOM 1339 O O . GLY A 1 177 ? 7.038 -1.481 -13.181 1.00 75.00 177 GLY A O 1
ATOM 1340 N N . LYS A 1 178 ? 8.471 -3.209 -13.005 1.00 87.44 178 LYS A N 1
ATOM 1341 C CA . LYS A 1 178 ? 7.471 -4.141 -12.475 1.00 87.44 178 LYS A CA 1
ATOM 1342 C C . LYS A 1 178 ? 7.404 -4.051 -10.944 1.00 87.44 178 LYS A C 1
ATOM 1344 O O . LYS A 1 178 ? 8.426 -4.252 -10.284 1.00 87.44 178 LYS A O 1
ATOM 1349 N N . PRO A 1 179 ? 6.230 -3.725 -10.370 1.00 89.62 179 PRO A N 1
ATOM 1350 C CA . PRO A 1 179 ? 6.080 -3.593 -8.929 1.00 89.62 179 PRO A CA 1
ATOM 1351 C C . PRO A 1 179 ? 6.068 -4.958 -8.251 1.00 89.62 179 PRO A C 1
ATOM 1353 O O . PRO A 1 179 ? 5.694 -5.961 -8.864 1.00 89.62 179 PRO A O 1
ATOM 1356 N N . CYS A 1 180 ? 6.419 -4.963 -6.969 1.00 90.38 180 CYS A N 1
ATOM 1357 C CA . CYS A 1 180 ? 6.084 -6.072 -6.088 1.00 90.38 180 CYS A CA 1
ATOM 1358 C C . CYS A 1 180 ? 4.601 -5.990 -5.734 1.00 90.38 180 CYS A C 1
ATOM 1360 O O . CYS A 1 180 ? 4.045 -4.888 -5.629 1.00 90.38 180 CYS A O 1
ATOM 1362 N N . ILE A 1 181 ? 3.969 -7.146 -5.545 1.00 94.06 181 ILE A N 1
ATOM 1363 C CA . ILE A 1 181 ? 2.560 -7.231 -5.168 1.00 94.06 181 ILE A CA 1
ATOM 1364 C C . ILE A 1 181 ? 2.428 -7.824 -3.771 1.00 94.06 181 ILE A C 1
ATOM 1366 O O . ILE A 1 181 ? 2.689 -9.005 -3.550 1.00 94.06 181 ILE A O 1
ATOM 1370 N N . GLY A 1 182 ? 1.950 -7.002 -2.843 1.00 94.75 182 GLY A N 1
ATOM 1371 C CA . GLY A 1 182 ? 1.460 -7.464 -1.555 1.00 94.75 182 GLY A CA 1
ATOM 1372 C C . GLY A 1 182 ? -0.024 -7.817 -1.617 1.00 94.75 182 GLY A C 1
ATOM 1373 O O . GLY A 1 182 ? -0.756 -7.397 -2.519 1.00 94.75 182 GLY A O 1
ATOM 1374 N N . THR A 1 183 ? -0.475 -8.588 -0.634 1.00 97.06 183 THR A N 1
ATOM 1375 C CA . THR A 1 183 ? -1.882 -8.945 -0.451 1.00 97.06 183 THR A CA 1
ATOM 1376 C C . THR A 1 183 ? -2.245 -8.865 1.022 1.00 97.06 183 THR A C 1
ATOM 1378 O O . THR A 1 183 ? -1.378 -9.006 1.879 1.00 97.06 183 THR A O 1
ATOM 1381 N N . PHE A 1 184 ? -3.522 -8.647 1.307 1.00 97.31 184 PHE A N 1
ATOM 1382 C CA . PHE A 1 184 ? -4.106 -8.887 2.623 1.00 97.31 184 PHE A CA 1
ATOM 1383 C C . PHE A 1 184 ? -5.561 -9.328 2.468 1.00 97.31 184 PHE A C 1
ATOM 1385 O O . PHE A 1 184 ? -6.201 -9.056 1.447 1.00 97.31 184 PHE A O 1
ATOM 1392 N N . VAL A 1 185 ? -6.100 -9.999 3.483 1.00 97.50 185 VAL A N 1
ATOM 1393 C CA . VAL A 1 185 ? -7.516 -10.388 3.528 1.00 97.50 185 VAL A CA 1
ATOM 1394 C C . VAL A 1 185 ? -8.146 -9.818 4.787 1.00 97.50 185 VAL A C 1
ATOM 1396 O O . VAL A 1 185 ? -7.749 -10.159 5.895 1.00 97.50 185 VAL A O 1
ATOM 1399 N N . VAL A 1 186 ? -9.168 -8.977 4.627 1.00 96.56 186 VAL A N 1
ATOM 1400 C CA . VAL A 1 186 ? -9.980 -8.518 5.763 1.00 96.56 186 VAL A CA 1
ATOM 1401 C C . VAL A 1 186 ? -10.714 -9.731 6.353 1.00 96.56 186 VAL A C 1
ATOM 1403 O O . VAL A 1 186 ? -11.456 -10.372 5.607 1.00 96.56 186 VAL A O 1
ATOM 1406 N N . PRO A 1 187 ? -10.568 -10.065 7.649 1.00 96.62 187 PRO A N 1
ATOM 1407 C CA . PRO A 1 187 ? -11.176 -11.256 8.237 1.00 96.62 187 PRO A CA 1
ATOM 1408 C C . PRO A 1 187 ? -12.692 -11.318 8.057 1.00 96.62 187 PRO A C 1
ATOM 1410 O O . PRO A 1 187 ? -13.393 -10.306 8.165 1.00 96.62 187 PRO A O 1
ATOM 1413 N N . ALA A 1 188 ? -13.218 -12.522 7.828 1.00 94.94 188 ALA A N 1
ATOM 1414 C CA . ALA A 1 188 ? -14.659 -12.746 7.767 1.00 94.94 188 ALA A CA 1
ATOM 1415 C C . ALA A 1 188 ? -15.343 -12.299 9.072 1.00 94.94 188 ALA A C 1
ATOM 1417 O O . ALA A 1 188 ? -14.805 -12.471 10.163 1.00 94.94 188 ALA A O 1
ATOM 1418 N N . GLY A 1 189 ? -16.537 -11.715 8.959 1.00 92.75 189 GLY A N 1
ATOM 1419 C CA . GLY A 1 189 ? -17.276 -11.184 10.111 1.00 92.75 189 GLY A CA 1
ATOM 1420 C C . GLY A 1 189 ? -16.822 -9.798 10.588 1.00 92.75 189 GLY A C 1
ATOM 1421 O O . GLY A 1 189 ? -17.426 -9.260 11.514 1.00 92.75 189 GLY A O 1
ATOM 1422 N N . THR A 1 190 ? -15.816 -9.191 9.946 1.00 96.44 190 THR A N 1
ATOM 1423 C CA . THR A 1 190 ? -15.475 -7.776 10.158 1.00 96.44 190 THR A CA 1
ATOM 1424 C C . THR A 1 190 ? -16.704 -6.898 9.901 1.00 96.44 190 THR A C 1
ATOM 1426 O O . THR A 1 190 ? -17.368 -7.029 8.871 1.00 96.44 190 THR A O 1
ATOM 1429 N N . ALA A 1 191 ? -17.018 -6.003 10.841 1.00 96.75 191 ALA A N 1
ATOM 1430 C CA . ALA A 1 191 ? -18.158 -5.102 10.721 1.00 96.75 191 ALA A CA 1
ATOM 1431 C C . ALA A 1 191 ? -17.986 -4.119 9.541 1.00 96.75 191 ALA A C 1
ATOM 1433 O O . ALA A 1 191 ? -16.869 -3.700 9.244 1.00 96.75 191 ALA A O 1
ATOM 1434 N N . PRO A 1 192 ? -19.069 -3.686 8.873 1.00 96.88 192 PRO A N 1
ATOM 1435 C CA . PRO A 1 192 ? -18.971 -2.634 7.867 1.00 96.88 192 PRO A CA 1
ATOM 1436 C C . PRO A 1 192 ? -18.448 -1.320 8.464 1.00 96.88 192 PRO A C 1
ATOM 1438 O O . PRO A 1 192 ? -18.900 -0.887 9.525 1.00 96.88 192 PRO A O 1
ATOM 1441 N N . GLY A 1 193 ? -17.533 -0.649 7.764 1.00 95.94 193 GLY A N 1
ATOM 1442 C CA . GLY A 1 193 ? -17.026 0.655 8.181 1.00 95.94 193 GLY A CA 1
ATOM 1443 C C . GLY A 1 193 ? -15.746 1.073 7.467 1.00 95.94 193 GLY A C 1
ATOM 1444 O O . GLY A 1 193 ? -15.271 0.401 6.555 1.00 95.94 193 GLY A O 1
ATOM 1445 N N . ILE A 1 194 ? -15.189 2.209 7.890 1.00 94.25 194 ILE A N 1
ATOM 1446 C CA . ILE A 1 194 ? -13.903 2.710 7.394 1.00 94.25 194 ILE A CA 1
ATOM 1447 C C . ILE A 1 194 ? -12.808 2.232 8.338 1.00 94.25 194 ILE A C 1
ATOM 1449 O O . ILE A 1 194 ? -12.821 2.564 9.522 1.00 94.25 194 ILE A O 1
ATOM 1453 N N . TYR A 1 195 ? -11.843 1.499 7.797 1.00 94.62 195 TYR A N 1
ATOM 1454 C CA . TYR A 1 195 ? -10.699 0.986 8.537 1.00 94.62 195 TYR A CA 1
ATOM 1455 C C . TYR A 1 195 ? -9.437 1.737 8.133 1.00 94.62 195 TYR A C 1
ATOM 1457 O O . TYR A 1 195 ? -9.210 1.999 6.952 1.00 94.62 195 TYR A O 1
ATOM 1465 N N . LYS A 1 196 ? -8.622 2.091 9.127 1.00 93.25 196 LYS A N 1
ATOM 1466 C CA . LYS A 1 196 ? -7.311 2.706 8.916 1.00 93.25 196 LYS A CA 1
ATOM 1467 C C . LYS A 1 196 ? -6.258 1.621 9.093 1.00 93.25 196 LYS A C 1
ATOM 1469 O O . LYS A 1 196 ? -6.226 0.958 10.130 1.00 93.25 196 LYS A O 1
ATOM 1474 N N . MET A 1 197 ? -5.458 1.426 8.054 1.00 94.62 197 MET A N 1
ATOM 1475 C CA . MET A 1 197 ? -4.444 0.382 7.980 1.00 94.62 197 MET A CA 1
ATOM 1476 C C . MET A 1 197 ? -3.064 1.006 7.814 1.00 94.62 197 MET A C 1
ATOM 1478 O O . MET A 1 197 ? -2.928 2.057 7.189 1.00 94.62 197 MET A O 1
ATOM 1482 N N . VAL A 1 198 ? -2.054 0.331 8.347 1.00 94.44 198 VAL A N 1
ATOM 1483 C CA . VAL A 1 198 ? -0.645 0.704 8.236 1.00 94.44 198 VAL A CA 1
ATOM 1484 C C . VAL A 1 198 ? 0.082 -0.430 7.536 1.00 94.44 198 VAL A C 1
ATOM 1486 O O . VAL A 1 198 ? 0.060 -1.562 8.011 1.00 94.44 198 VAL A O 1
ATOM 1489 N N . TRP A 1 199 ? 0.730 -0.138 6.413 1.00 94.25 199 TRP A N 1
ATOM 1490 C CA . TRP A 1 199 ? 1.693 -1.058 5.820 1.00 94.25 199 TRP A CA 1
ATOM 1491 C C . TRP A 1 199 ? 3.067 -0.783 6.418 1.00 94.25 199 TRP A C 1
ATOM 1493 O O . TRP A 1 199 ? 3.532 0.356 6.394 1.00 94.25 199 TRP A O 1
ATOM 1503 N N . PHE A 1 200 ? 3.694 -1.810 6.985 1.00 92.44 200 PHE A N 1
ATOM 1504 C CA . PHE A 1 200 ? 4.944 -1.661 7.719 1.00 92.44 200 PHE A CA 1
ATOM 1505 C C . PHE A 1 200 ? 5.897 -2.815 7.427 1.00 92.44 200 PHE A C 1
ATOM 1507 O O . PHE A 1 200 ? 5.477 -3.964 7.288 1.00 92.44 200 PHE A O 1
ATOM 1514 N N . TRP A 1 201 ? 7.188 -2.504 7.368 1.00 89.50 201 TRP A N 1
ATOM 1515 C CA . TRP A 1 201 ? 8.277 -3.466 7.259 1.00 89.50 201 TRP A CA 1
ATOM 1516 C C . TRP A 1 201 ? 9.472 -2.970 8.066 1.00 89.50 201 TRP A C 1
ATOM 1518 O O . TRP A 1 201 ? 9.678 -1.766 8.230 1.00 89.50 201 TRP A O 1
ATOM 1528 N N . THR A 1 202 ? 10.285 -3.902 8.553 1.00 84.56 202 THR A N 1
ATOM 1529 C CA . THR A 1 202 ? 11.541 -3.575 9.231 1.00 84.56 202 THR A CA 1
ATOM 1530 C C . THR A 1 202 ? 12.719 -3.937 8.356 1.00 84.56 202 THR A C 1
ATOM 1532 O O . THR A 1 202 ? 12.847 -5.086 7.940 1.00 84.56 202 THR A O 1
ATOM 1535 N N . PHE A 1 203 ? 13.623 -2.985 8.161 1.00 75.38 203 PHE A N 1
ATOM 1536 C CA . PHE A 1 203 ? 14.899 -3.223 7.507 1.00 75.38 203 PHE A CA 1
ATOM 1537 C C . PHE A 1 203 ? 16.029 -2.786 8.438 1.00 75.38 203 PHE A C 1
ATOM 1539 O O . PHE A 1 203 ? 16.325 -1.596 8.557 1.00 75.38 203 PHE A O 1
ATOM 1546 N N . TRP A 1 204 ? 16.630 -3.748 9.139 1.00 65.00 204 TRP A N 1
ATOM 1547 C CA . TRP A 1 204 ? 17.779 -3.502 10.008 1.00 65.00 204 TRP A CA 1
ATOM 1548 C C . TRP A 1 204 ? 19.057 -3.822 9.231 1.00 65.00 204 TRP A C 1
ATOM 1550 O O . TRP A 1 204 ? 19.312 -4.983 8.914 1.00 65.00 204 TRP A O 1
ATOM 1560 N N . LEU A 1 205 ? 19.814 -2.777 8.886 1.00 56.91 205 LEU A N 1
ATOM 15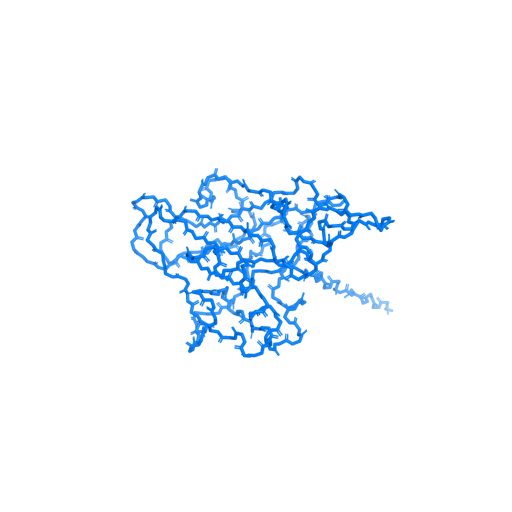61 C CA . LEU A 1 205 ? 21.152 -2.878 8.294 1.00 56.91 205 LEU A CA 1
ATOM 1562 C C . LEU A 1 205 ? 22.229 -3.094 9.354 1.00 56.91 205 LEU A C 1
ATOM 1564 O O . LEU A 1 205 ? 22.097 -2.501 10.449 1.00 56.91 205 LEU A O 1
#

Secondary structure (DSSP, 8-state):
-----------B----EEEEES-HHHHHHTHHHHHTSGGGGTT-SSB--TT---TT-TTHHHHS-B---HHHHHHT-BSS----GGG--SS-PPP---TTSEEEEEE--TTTTTT-GGGTT-EEEEEE-SSTT----BGGG-SGGGBSSS--EESS-SS-S-SB-TTS-B--S--TTPPEEEEEEPPTTPPSS---EEEEE----

pLDDT: mean 84.11, std 15.36, range [36.5, 98.31]